Protein AF-A0A1Z1WSA8-F1 (afdb_monomer_lite)

pLDDT: mean 93.54, std 10.05, range [30.47, 98.81]

Structure (mmCIF, N/CA/C/O backbone):
data_AF-A0A1Z1WSA8-F1
#
_entry.id   AF-A0A1Z1WSA8-F1
#
loop_
_atom_site.group_PDB
_atom_site.id
_atom_site.type_symbol
_atom_site.label_atom_id
_atom_site.label_alt_id
_atom_site.label_comp_id
_atom_site.label_asym_id
_atom_site.label_entity_id
_atom_site.label_seq_id
_atom_site.pdbx_PDB_ins_code
_atom_site.Cartn_x
_atom_site.Cartn_y
_atom_site.Cartn_z
_atom_site.occupancy
_atom_site.B_iso_or_equiv
_atom_site.auth_seq_id
_atom_site.auth_comp_id
_atom_site.auth_asym_id
_atom_site.auth_atom_id
_atom_site.pdbx_PDB_model_num
ATOM 1 N N . MET A 1 1 ? 30.815 -13.165 1.900 1.00 65.69 1 MET A N 1
ATOM 2 C CA . MET A 1 1 ? 30.537 -12.968 3.344 1.00 65.69 1 MET A CA 1
ATOM 3 C C . MET A 1 1 ? 31.794 -12.742 4.188 1.00 65.69 1 MET A C 1
ATOM 5 O O . MET A 1 1 ? 31.829 -11.753 4.907 1.00 65.69 1 MET A O 1
ATOM 9 N N . ALA A 1 2 ? 32.840 -13.575 4.089 1.00 93.19 2 ALA A N 1
ATOM 10 C CA . ALA A 1 2 ? 34.047 -13.421 4.919 1.00 93.19 2 ALA A CA 1
ATOM 11 C C . ALA A 1 2 ? 34.746 -12.048 4.784 1.00 93.19 2 ALA A C 1
ATOM 13 O O . ALA A 1 2 ? 35.107 -11.457 5.796 1.00 93.19 2 ALA A O 1
ATOM 14 N N . SER A 1 3 ? 34.865 -11.495 3.569 1.00 97.56 3 SER A N 1
ATOM 15 C CA . SER A 1 3 ? 35.548 -10.209 3.334 1.00 97.56 3 SER A CA 1
ATOM 16 C C . SER A 1 3 ? 34.906 -9.029 4.075 1.00 97.56 3 SER A C 1
ATOM 18 O O . SER A 1 3 ? 35.617 -8.219 4.660 1.00 97.56 3 SER A O 1
ATOM 20 N N . HIS A 1 4 ? 33.570 -8.964 4.111 1.00 96.00 4 HIS A N 1
ATOM 21 C CA . HIS A 1 4 ? 32.841 -7.955 4.890 1.00 96.00 4 HIS A CA 1
ATOM 22 C C . HIS A 1 4 ? 33.048 -8.162 6.400 1.00 96.00 4 HIS A C 1
ATOM 24 O O . HIS A 1 4 ? 33.329 -7.220 7.140 1.00 96.00 4 HIS A O 1
ATOM 30 N N . ALA A 1 5 ? 32.962 -9.417 6.860 1.00 96.94 5 ALA A N 1
ATOM 31 C CA . ALA A 1 5 ? 33.034 -9.760 8.277 1.00 96.94 5 ALA A CA 1
ATOM 32 C C . ALA A 1 5 ? 34.381 -9.410 8.930 1.00 96.94 5 ALA A C 1
ATOM 34 O O . ALA A 1 5 ? 34.397 -9.073 10.110 1.00 96.94 5 ALA A O 1
ATOM 35 N N . VAL A 1 6 ? 35.497 -9.455 8.190 1.00 97.38 6 VAL A N 1
ATOM 36 C CA . VAL A 1 6 ? 36.824 -9.087 8.723 1.00 97.38 6 VAL A CA 1
ATOM 37 C C . VAL A 1 6 ? 36.838 -7.634 9.206 1.00 97.38 6 VAL A C 1
ATOM 39 O O . VAL A 1 6 ? 37.175 -7.375 10.363 1.00 97.38 6 VAL A O 1
ATOM 42 N N . GLY A 1 7 ? 36.429 -6.696 8.347 1.00 96.56 7 GLY A N 1
ATOM 43 C CA . GLY A 1 7 ? 36.385 -5.272 8.688 1.00 96.56 7 GLY A CA 1
ATOM 44 C C . GLY A 1 7 ? 35.353 -4.973 9.773 1.00 96.56 7 GLY A C 1
ATOM 45 O O . GLY A 1 7 ? 35.677 -4.306 10.758 1.00 96.56 7 GLY A O 1
ATOM 46 N N . ALA A 1 8 ? 34.148 -5.534 9.628 1.00 97.00 8 ALA A N 1
ATOM 47 C CA . ALA A 1 8 ? 33.052 -5.367 10.582 1.00 97.00 8 ALA A CA 1
ATOM 48 C C . ALA A 1 8 ? 33.430 -5.852 11.992 1.00 97.00 8 ALA A C 1
ATOM 50 O O . ALA A 1 8 ? 33.240 -5.143 12.979 1.00 97.00 8 ALA A O 1
ATOM 51 N N . ARG A 1 9 ? 34.039 -7.041 12.096 1.00 97.56 9 ARG A N 1
ATOM 52 C CA . ARG A 1 9 ? 34.465 -7.610 13.380 1.00 97.56 9 ARG A CA 1
ATOM 53 C C . ARG A 1 9 ? 35.570 -6.785 14.032 1.00 97.56 9 ARG A C 1
ATOM 55 O O . ARG A 1 9 ? 35.516 -6.581 15.240 1.00 97.56 9 ARG A O 1
ATOM 62 N N . PHE A 1 10 ? 36.562 -6.326 13.265 1.00 98.00 10 PHE A N 1
ATOM 63 C CA . PHE A 1 10 ? 37.621 -5.469 13.802 1.00 98.00 10 PHE A CA 1
ATOM 64 C C . PHE A 1 10 ? 37.046 -4.174 14.389 1.00 98.00 10 PHE A C 1
ATOM 66 O O . PHE A 1 10 ? 37.347 -3.859 15.538 1.00 98.00 10 PHE A O 1
ATOM 73 N N . HIS A 1 11 ? 36.164 -3.487 13.651 1.00 98.12 11 HIS A N 1
ATOM 74 C CA . HIS A 1 11 ? 35.508 -2.261 14.123 1.00 98.12 11 HIS A CA 1
ATOM 75 C C . HIS A 1 11 ? 34.714 -2.507 15.407 1.00 98.12 11 HIS A C 1
ATOM 77 O O . HIS A 1 11 ? 34.900 -1.789 16.389 1.00 98.12 11 HIS A O 1
ATOM 83 N N . ALA A 1 12 ? 33.907 -3.571 15.438 1.00 97.06 12 ALA A N 1
ATOM 84 C CA . ALA A 1 12 ? 33.122 -3.929 16.614 1.00 97.06 12 ALA A CA 1
ATOM 85 C C . ALA A 1 12 ? 33.994 -4.189 17.858 1.00 97.06 12 ALA A C 1
ATOM 87 O O . ALA A 1 12 ? 33.632 -3.774 18.956 1.00 97.06 12 ALA A O 1
ATOM 88 N N . LEU A 1 13 ? 35.158 -4.835 17.703 1.00 98.38 13 LEU A N 1
ATOM 89 C CA . LEU A 1 13 ? 36.063 -5.141 18.820 1.00 98.38 13 LEU A CA 1
ATOM 90 C C . LEU A 1 13 ? 36.733 -3.901 19.421 1.00 98.38 13 LEU A C 1
ATOM 92 O O . LEU A 1 13 ? 37.003 -3.888 20.619 1.00 98.38 13 LEU A O 1
ATOM 96 N N . ILE A 1 14 ? 37.004 -2.876 18.612 1.00 98.31 14 ILE A N 1
ATOM 97 C CA . ILE A 1 14 ? 37.623 -1.626 19.083 1.00 98.31 14 ILE A CA 1
ATOM 98 C C . ILE A 1 14 ? 36.591 -0.551 19.458 1.00 98.31 14 ILE A C 1
ATOM 100 O O . ILE A 1 14 ? 36.974 0.561 19.812 1.00 98.31 14 ILE A O 1
ATOM 104 N N . GLY A 1 15 ? 35.292 -0.862 19.365 1.00 98.00 15 GLY A N 1
ATOM 105 C CA . GLY A 1 15 ? 34.204 0.085 19.623 1.00 98.00 15 GLY A CA 1
ATOM 106 C C . GLY A 1 15 ? 34.026 1.151 18.536 1.00 98.00 15 GLY A C 1
ATOM 107 O O . GLY A 1 15 ? 33.451 2.203 18.805 1.00 98.00 15 GLY A O 1
ATOM 108 N N . ALA A 1 16 ? 34.525 0.909 17.321 1.00 98.19 16 ALA A N 1
ATOM 109 C CA . ALA A 1 16 ? 34.357 1.823 16.196 1.00 98.19 16 ALA A CA 1
ATOM 110 C C . ALA A 1 16 ? 32.969 1.658 15.542 1.00 98.19 16 ALA A C 1
ATOM 112 O O . ALA A 1 16 ? 32.453 0.537 15.469 1.00 98.19 16 ALA A O 1
ATOM 113 N N . PRO A 1 17 ? 32.362 2.748 15.036 1.00 96.94 17 PRO A N 1
ATOM 114 C CA . PRO A 1 17 ? 31.060 2.688 14.379 1.00 96.94 17 PRO A CA 1
ATOM 115 C C . PRO A 1 17 ? 31.130 1.924 13.050 1.00 96.94 17 PRO A C 1
ATOM 117 O O . PRO A 1 17 ? 32.116 2.016 12.317 1.00 96.94 17 PRO A O 1
ATOM 120 N N . MET A 1 18 ? 30.049 1.217 12.715 1.00 96.75 18 MET A N 1
ATOM 121 C CA . MET A 1 18 ? 29.816 0.681 11.373 1.00 96.75 18 MET A CA 1
ATOM 122 C C . MET A 1 18 ? 28.771 1.535 10.662 1.00 96.75 18 MET A C 1
ATOM 124 O O . MET A 1 18 ? 27.744 1.866 11.252 1.00 96.75 18 MET A O 1
ATOM 128 N N . LEU A 1 19 ? 29.030 1.880 9.404 1.00 96.88 19 LEU A N 1
ATOM 129 C CA . LEU A 1 19 ? 28.092 2.635 8.577 1.00 96.88 19 LEU A CA 1
ATOM 130 C C . LEU A 1 19 ? 27.071 1.686 7.940 1.00 96.88 19 LEU A C 1
ATOM 132 O O . LEU A 1 19 ? 27.423 0.573 7.540 1.00 96.88 19 LEU A O 1
ATOM 136 N N . SER A 1 20 ? 25.818 2.128 7.846 1.00 97.31 20 SER A N 1
ATOM 137 C CA . SER A 1 20 ? 24.794 1.452 7.052 1.00 97.31 20 SER A CA 1
ATOM 138 C C . SER A 1 20 ? 25.049 1.657 5.551 1.00 97.31 20 SER A C 1
ATOM 140 O O . SER A 1 20 ? 25.893 2.459 5.146 1.00 97.31 20 SER A O 1
ATOM 142 N N . PHE A 1 21 ? 24.366 0.873 4.718 1.00 97.44 21 PHE A N 1
ATOM 143 C CA . PHE A 1 21 ? 24.530 0.919 3.260 1.00 97.44 21 PHE A CA 1
ATOM 144 C C . PHE A 1 21 ? 23.196 0.869 2.513 1.00 97.44 21 PHE A C 1
ATOM 146 O O . PHE A 1 21 ? 23.045 1.547 1.507 1.00 97.44 21 PHE A O 1
ATOM 153 N N . TYR A 1 22 ? 22.231 0.082 2.994 1.00 98.25 22 TYR A N 1
ATOM 154 C CA . TYR A 1 22 ? 20.993 -0.198 2.262 1.00 98.25 22 TYR A CA 1
ATOM 155 C C . TYR A 1 22 ? 20.062 1.021 2.180 1.00 98.25 22 TYR A C 1
ATOM 157 O O . TYR A 1 22 ? 19.511 1.331 1.128 1.00 98.25 22 TYR A O 1
ATOM 165 N N . ASP A 1 23 ? 19.953 1.754 3.285 1.00 97.56 23 ASP A N 1
ATOM 166 C CA . ASP A 1 23 ? 19.312 3.067 3.367 1.00 97.56 23 ASP A CA 1
ATOM 167 C C . ASP A 1 23 ? 20.076 4.130 2.564 1.00 97.56 23 ASP A C 1
ATOM 169 O O . ASP A 1 23 ? 19.470 4.897 1.822 1.00 97.56 23 ASP A O 1
ATOM 173 N N . TRP A 1 24 ? 21.407 4.151 2.668 1.00 97.94 24 TRP A N 1
ATOM 174 C CA . TRP A 1 24 ? 22.258 5.133 1.994 1.00 97.94 24 TRP A CA 1
ATOM 175 C C . TRP A 1 24 ? 22.225 5.022 0.465 1.00 97.94 24 TRP A C 1
ATOM 177 O O . TRP A 1 24 ? 22.210 6.039 -0.225 1.00 97.94 24 TRP A O 1
ATOM 187 N N . TYR A 1 25 ? 22.195 3.803 -0.075 1.00 98.25 25 TYR A N 1
ATOM 188 C CA . TYR A 1 25 ? 22.096 3.569 -1.519 1.00 98.25 25 TYR A CA 1
ATOM 189 C C . TYR A 1 25 ? 20.685 3.778 -2.073 1.00 98.25 25 TYR A C 1
ATOM 191 O O . TYR A 1 25 ? 20.511 3.730 -3.285 1.00 98.25 25 TYR A O 1
ATOM 199 N N . ALA A 1 26 ? 19.703 4.047 -1.203 1.00 97.88 26 ALA A N 1
ATOM 200 C CA . ALA A 1 26 ? 18.284 4.098 -1.542 1.00 97.88 26 ALA A CA 1
ATOM 201 C C . ALA A 1 26 ? 17.739 2.778 -2.123 1.00 97.88 26 ALA A C 1
ATOM 203 O O . ALA A 1 26 ? 16.702 2.777 -2.784 1.00 97.88 26 ALA A O 1
ATOM 204 N N . ASP A 1 27 ? 18.403 1.656 -1.824 1.00 97.81 27 ASP A N 1
ATOM 205 C CA . ASP A 1 27 ? 17.900 0.319 -2.144 1.00 97.81 27 ASP A CA 1
ATOM 206 C C . ASP A 1 27 ? 16.857 -0.137 -1.116 1.00 97.81 27 ASP A C 1
ATOM 208 O O . ASP A 1 27 ? 15.987 -0.931 -1.456 1.00 97.81 27 ASP A O 1
ATOM 212 N N . LEU A 1 28 ? 16.907 0.378 0.124 1.00 98.06 28 LEU A N 1
ATOM 213 C CA . LEU A 1 28 ? 15.871 0.164 1.136 1.00 98.06 28 LEU A CA 1
ATOM 214 C C . LEU A 1 28 ? 14.543 0.784 0.673 1.00 98.06 28 LEU A C 1
ATOM 216 O O . LEU A 1 28 ? 14.398 2.013 0.711 1.00 98.06 28 LEU A O 1
ATOM 220 N N . PRO A 1 29 ? 13.522 -0.025 0.337 1.00 97.00 29 PRO A N 1
ATOM 221 C CA . PRO A 1 29 ? 12.214 0.509 0.018 1.00 97.00 29 PRO A CA 1
ATOM 222 C C . PRO A 1 29 ? 11.517 0.865 1.331 1.00 97.00 29 PRO A C 1
ATOM 224 O O . PRO A 1 29 ? 10.967 -0.003 2.003 1.00 97.00 29 PRO A O 1
ATOM 227 N N . ILE A 1 30 ? 11.516 2.148 1.706 1.00 97.62 30 ILE A N 1
ATOM 228 C CA . ILE A 1 30 ? 10.953 2.636 2.984 1.00 97.62 30 ILE A CA 1
ATOM 229 C C . ILE A 1 30 ? 9.495 2.183 3.208 1.00 97.62 30 ILE A C 1
ATOM 231 O O . ILE A 1 30 ? 9.072 1.999 4.349 1.00 97.62 30 ILE A O 1
ATOM 235 N N . ALA A 1 31 ? 8.749 1.924 2.130 1.00 97.62 31 ALA A N 1
ATOM 236 C CA . ALA A 1 31 ? 7.404 1.361 2.185 1.00 97.62 31 ALA A CA 1
ATOM 237 C C . ALA A 1 31 ? 7.343 -0.068 2.771 1.00 97.62 31 ALA A C 1
ATOM 239 O O . ALA A 1 31 ? 6.360 -0.398 3.426 1.00 97.62 31 ALA A O 1
ATOM 240 N N . SER A 1 32 ? 8.369 -0.915 2.602 1.00 98.31 32 SER A N 1
ATOM 241 C CA . SER A 1 32 ? 8.364 -2.293 3.131 1.00 98.31 32 SER A CA 1
ATOM 242 C C . SER A 1 32 ? 8.321 -2.319 4.667 1.00 98.31 32 SER A C 1
ATOM 244 O O . SER A 1 32 ? 7.387 -2.911 5.216 1.00 98.31 32 SER A O 1
ATOM 246 N N . PRO A 1 33 ? 9.202 -1.600 5.395 1.00 98.19 33 PRO A N 1
ATOM 247 C CA . PRO A 1 33 ? 9.070 -1.480 6.845 1.00 98.19 33 PRO A CA 1
ATOM 248 C C . PRO A 1 33 ? 7.751 -0.842 7.298 1.00 98.19 33 PRO A C 1
ATOM 250 O O . PRO A 1 33 ? 7.240 -1.204 8.354 1.00 98.19 33 PRO A O 1
ATOM 253 N N . GLN A 1 34 ? 7.191 0.095 6.523 1.00 98.31 34 GLN A N 1
ATOM 254 C CA . GLN A 1 34 ? 5.918 0.750 6.852 1.00 98.31 34 GLN A CA 1
ATOM 255 C C . GLN A 1 34 ? 4.717 -0.197 6.734 1.00 98.31 34 GLN A C 1
ATOM 257 O O . GLN A 1 34 ? 3.828 -0.142 7.578 1.00 98.31 34 GLN A O 1
ATOM 262 N N . VAL A 1 35 ? 4.686 -1.046 5.703 1.00 97.19 35 VAL A N 1
ATOM 263 C CA . VAL A 1 35 ? 3.545 -1.929 5.403 1.00 97.19 35 VAL A CA 1
ATOM 264 C C . VAL A 1 35 ? 3.669 -3.281 6.107 1.00 97.19 35 VAL A C 1
ATOM 266 O O . VAL A 1 35 ? 2.686 -3.786 6.641 1.00 97.19 35 VAL A O 1
ATOM 269 N N . PHE A 1 36 ? 4.867 -3.869 6.129 1.00 97.62 36 PHE A N 1
ATOM 270 C CA . PHE A 1 36 ? 5.084 -5.246 6.589 1.00 97.62 36 PHE A CA 1
ATOM 271 C C . PHE A 1 36 ? 5.916 -5.347 7.871 1.00 97.62 36 PHE A C 1
ATOM 273 O O . PHE A 1 36 ? 5.990 -6.418 8.470 1.00 97.62 36 PHE A O 1
ATOM 280 N N . GLY A 1 37 ? 6.556 -4.257 8.310 1.00 97.56 37 GLY A N 1
ATOM 281 C CA . GLY A 1 37 ? 7.506 -4.309 9.425 1.00 97.56 37 GLY A CA 1
ATOM 282 C C . GLY A 1 37 ? 8.770 -5.120 9.113 1.00 97.56 37 GLY A C 1
ATOM 283 O O . GLY A 1 37 ? 9.465 -5.530 10.043 1.00 97.56 37 GLY A O 1
ATOM 284 N N . ASP A 1 38 ? 9.058 -5.343 7.828 1.00 97.75 38 ASP A N 1
ATOM 285 C CA . ASP A 1 38 ? 10.211 -6.090 7.327 1.00 97.75 38 ASP A CA 1
ATOM 286 C C . ASP A 1 38 ? 11.135 -5.195 6.486 1.00 97.75 38 ASP A C 1
ATOM 288 O O . ASP A 1 38 ? 10.676 -4.264 5.815 1.00 97.75 38 ASP A O 1
ATOM 292 N N . GLN A 1 39 ? 12.446 -5.464 6.527 1.00 97.44 39 GLN A N 1
ATOM 293 C CA . GLN A 1 39 ? 13.432 -4.692 5.771 1.00 97.44 39 GLN A CA 1
ATOM 294 C C . GLN A 1 39 ? 13.182 -4.799 4.264 1.00 97.44 39 GLN A C 1
ATOM 296 O O . GLN A 1 39 ? 13.012 -3.772 3.607 1.00 97.44 39 GLN A O 1
ATOM 301 N N . THR A 1 40 ? 13.211 -6.017 3.725 1.00 98.25 40 THR A N 1
ATOM 302 C CA . THR A 1 40 ? 12.923 -6.386 2.334 1.00 98.25 40 THR A CA 1
ATOM 303 C C . THR A 1 40 ? 12.953 -7.909 2.252 1.00 98.25 40 THR A C 1
ATOM 305 O O . THR A 1 40 ? 14.019 -8.510 2.394 1.00 98.25 40 THR A O 1
ATOM 308 N N . ASP A 1 41 ? 11.818 -8.507 1.922 1.00 97.94 41 ASP A N 1
ATOM 309 C CA . ASP A 1 41 ? 11.720 -9.899 1.503 1.00 97.94 41 ASP A CA 1
ATOM 310 C C . ASP A 1 41 ? 10.916 -9.954 0.200 1.00 97.94 41 ASP A C 1
ATOM 312 O O . ASP A 1 41 ? 9.919 -9.243 0.041 1.00 97.94 41 ASP A O 1
ATOM 316 N N . VAL A 1 42 ? 11.399 -10.724 -0.772 1.00 98.06 42 VAL A N 1
ATOM 317 C CA . VAL A 1 42 ? 10.871 -10.753 -2.143 1.00 98.06 42 VAL A CA 1
ATOM 318 C C . VAL A 1 42 ? 10.905 -12.178 -2.696 1.00 98.06 42 VAL A C 1
ATOM 320 O O . VAL A 1 42 ? 11.796 -12.949 -2.336 1.00 98.06 42 VAL A O 1
ATOM 323 N N . PRO A 1 43 ? 9.975 -12.544 -3.599 1.00 97.31 43 PRO A N 1
ATOM 324 C CA . PRO A 1 43 ? 10.019 -13.845 -4.252 1.00 97.31 43 PRO A CA 1
ATOM 325 C C . PRO A 1 43 ? 11.299 -14.012 -5.081 1.00 97.31 43 PRO A C 1
ATOM 327 O O . PRO A 1 43 ? 11.837 -13.050 -5.641 1.00 97.31 43 PRO A O 1
ATOM 330 N N . GLU A 1 44 ? 11.774 -15.253 -5.185 1.00 97.56 44 GLU A N 1
ATOM 331 C CA . GLU A 1 44 ? 12.889 -15.587 -6.069 1.00 97.56 44 GLU A CA 1
ATOM 332 C C . GLU A 1 44 ? 12.506 -15.435 -7.549 1.00 97.56 44 GLU A C 1
ATOM 334 O O . GLU A 1 44 ? 11.332 -15.450 -7.918 1.00 97.56 44 GLU A O 1
ATOM 339 N N . SER A 1 45 ? 13.504 -15.327 -8.429 1.00 96.94 45 SER A N 1
ATOM 340 C CA . SER A 1 45 ? 13.269 -15.163 -9.868 1.00 96.94 45 SER A CA 1
ATOM 341 C C . SER A 1 45 ? 12.568 -16.359 -10.518 1.00 96.94 45 SER A C 1
ATOM 343 O O . SER A 1 45 ? 11.817 -16.179 -11.475 1.00 96.94 45 SER A O 1
ATOM 345 N N . GLY A 1 46 ? 12.747 -17.562 -9.964 1.00 96.12 46 GLY A N 1
ATOM 346 C CA . GLY A 1 46 ? 12.021 -18.759 -10.392 1.00 96.12 46 GLY A CA 1
ATOM 347 C C . GLY A 1 46 ? 10.502 -18.627 -10.252 1.00 96.12 46 GLY A C 1
ATOM 348 O O . GLY A 1 46 ? 9.773 -19.147 -11.091 1.00 96.12 46 GLY A O 1
ATOM 349 N N . ASP A 1 47 ? 10.015 -17.863 -9.271 1.00 97.25 47 ASP A N 1
ATOM 350 C CA . ASP A 1 47 ? 8.579 -17.651 -9.043 1.00 97.25 47 ASP A CA 1
ATOM 351 C C . ASP A 1 47 ? 7.938 -16.767 -10.133 1.00 97.25 47 ASP A C 1
ATOM 353 O O . ASP A 1 47 ? 6.734 -16.835 -10.388 1.00 97.25 47 ASP A O 1
ATOM 357 N N . TRP A 1 48 ? 8.740 -15.993 -10.882 1.00 96.56 48 TRP A N 1
ATOM 358 C CA . TRP A 1 48 ? 8.242 -15.224 -12.033 1.00 96.56 48 TRP A CA 1
ATOM 359 C C . TRP A 1 48 ? 7.633 -16.132 -13.105 1.00 96.56 48 TRP A C 1
ATOM 361 O O . TRP A 1 48 ? 6.770 -15.691 -13.863 1.00 96.56 48 TRP A O 1
ATOM 371 N N . TRP A 1 49 ? 8.053 -17.398 -13.157 1.00 94.25 49 TRP A N 1
ATOM 372 C CA . TRP A 1 49 ? 7.503 -18.414 -14.049 1.00 94.25 49 TRP A CA 1
ATOM 373 C C . TRP A 1 49 ? 6.027 -18.735 -13.782 1.00 94.25 49 TRP A C 1
ATOM 375 O O . TRP A 1 49 ? 5.284 -19.071 -14.711 1.00 94.25 49 TRP A O 1
ATOM 385 N N . ASP A 1 50 ? 5.591 -18.629 -12.526 1.00 92.75 50 ASP A N 1
ATOM 386 C CA . ASP A 1 50 ? 4.248 -19.026 -12.100 1.00 92.75 50 ASP A CA 1
ATOM 387 C C . ASP A 1 50 ? 3.211 -17.901 -12.261 1.00 92.75 50 ASP A C 1
ATOM 389 O O . ASP A 1 50 ? 1.997 -18.156 -12.312 1.00 92.75 50 ASP A O 1
ATOM 393 N N . ALA A 1 51 ? 3.670 -16.658 -12.435 1.00 93.88 51 ALA A N 1
ATOM 394 C CA . ALA A 1 51 ? 2.811 -15.511 -12.686 1.00 93.88 51 ALA A CA 1
ATOM 395 C C . ALA A 1 51 ? 2.156 -15.578 -14.081 1.00 93.88 51 ALA A C 1
ATOM 397 O O . ALA A 1 51 ? 2.797 -15.836 -15.096 1.00 93.88 51 ALA A O 1
ATOM 398 N N . ALA A 1 52 ? 0.855 -15.286 -14.164 1.00 94.75 52 ALA A N 1
ATOM 399 C CA . ALA A 1 52 ? 0.148 -15.158 -15.448 1.00 94.75 52 ALA A CA 1
ATOM 400 C C . ALA A 1 52 ? 0.224 -13.736 -16.036 1.00 94.75 52 ALA A C 1
ATOM 402 O O . ALA A 1 52 ? -0.021 -13.534 -17.224 1.00 94.75 52 ALA A O 1
ATOM 403 N N . TYR A 1 53 ? 0.549 -12.754 -15.199 1.00 97.19 53 TYR A N 1
ATOM 404 C CA . TYR A 1 53 ? 0.672 -11.351 -15.563 1.00 97.19 53 TYR A CA 1
ATOM 405 C C . TYR A 1 53 ? 1.854 -10.772 -14.788 1.00 97.19 53 TYR A C 1
ATOM 407 O O . TYR A 1 53 ? 1.869 -10.846 -13.560 1.00 97.19 53 TYR A O 1
ATOM 415 N N . LEU A 1 54 ? 2.833 -10.217 -15.494 1.00 97.38 54 LEU A N 1
ATOM 416 C CA . LEU A 1 54 ? 4.042 -9.646 -14.914 1.00 97.38 54 LEU A CA 1
ATOM 417 C C . LEU A 1 54 ? 4.149 -8.176 -15.319 1.00 97.38 54 LEU A C 1
ATOM 419 O O . LEU A 1 54 ? 4.206 -7.851 -16.503 1.00 97.38 54 LEU A O 1
ATOM 423 N N . MET A 1 55 ? 4.172 -7.283 -14.331 1.00 98.19 55 MET A N 1
ATOM 424 C CA . MET A 1 55 ? 4.371 -5.853 -14.549 1.00 98.19 55 MET A CA 1
ATOM 425 C C . MET A 1 55 ? 5.777 -5.461 -14.099 1.00 98.19 55 MET A C 1
ATOM 427 O O . MET A 1 55 ? 6.076 -5.470 -12.908 1.00 98.19 55 MET A O 1
ATOM 431 N N . LEU A 1 56 ? 6.640 -5.115 -15.051 1.00 98.12 56 LEU A N 1
ATOM 432 C CA . LEU A 1 56 ? 7.966 -4.579 -14.776 1.00 98.12 56 LEU A CA 1
ATOM 433 C C . LEU A 1 56 ? 7.876 -3.065 -14.639 1.00 98.12 56 LEU A C 1
ATOM 435 O O . LEU A 1 56 ? 7.827 -2.345 -15.635 1.00 98.12 56 LEU A O 1
ATOM 439 N N . TRP A 1 57 ? 7.849 -2.586 -13.401 1.00 98.56 57 TRP A N 1
ATOM 440 C CA . TRP A 1 57 ? 7.720 -1.165 -13.102 1.00 98.56 57 TRP A CA 1
ATOM 441 C C . TRP A 1 57 ? 9.066 -0.583 -12.680 1.00 98.56 57 TRP A C 1
ATOM 443 O O . TRP A 1 57 ? 9.597 -0.957 -11.638 1.00 98.56 57 TRP A O 1
ATOM 453 N N . GLY A 1 58 ? 9.653 0.287 -13.508 1.00 97.81 58 GLY A N 1
ATOM 454 C CA . GLY A 1 58 ? 10.957 0.899 -13.219 1.00 97.81 58 GLY A CA 1
ATOM 455 C C . GLY A 1 58 ? 12.121 -0.100 -13.130 1.00 97.81 58 GLY A C 1
ATOM 456 O O . GLY A 1 58 ? 13.163 0.221 -12.567 1.00 97.81 58 GLY A O 1
ATOM 457 N N . SER A 1 59 ? 11.959 -1.313 -13.672 1.00 97.81 59 SER A N 1
ATOM 458 C CA . SER A 1 59 ? 12.950 -2.390 -13.591 1.00 97.81 59 SER A CA 1
ATOM 459 C C . SER A 1 59 ? 13.401 -2.833 -14.980 1.00 97.81 59 SER A C 1
ATOM 461 O O . SER A 1 59 ? 12.629 -3.406 -15.751 1.00 97.81 59 SER A O 1
ATOM 463 N N . ASN A 1 60 ? 14.676 -2.593 -15.298 1.00 97.88 60 ASN A N 1
ATOM 464 C CA . ASN A 1 60 ? 15.276 -2.991 -16.570 1.00 97.88 60 ASN A CA 1
ATOM 465 C C . ASN A 1 60 ? 15.923 -4.387 -16.479 1.00 97.88 60 ASN A C 1
ATOM 467 O O . ASN A 1 60 ? 17.144 -4.537 -16.572 1.00 97.88 60 ASN A O 1
ATOM 471 N N . VAL A 1 61 ? 15.082 -5.407 -16.272 1.00 97.88 61 VAL A N 1
ATOM 472 C CA . VAL A 1 61 ? 15.467 -6.801 -15.967 1.00 97.88 61 VAL A CA 1
ATOM 473 C C . VAL A 1 61 ? 16.585 -7.368 -16.860 1.00 97.88 61 VAL A C 1
ATOM 475 O O . VAL A 1 61 ? 17.529 -7.932 -16.305 1.00 97.88 61 VAL A O 1
ATOM 478 N N . PRO A 1 62 ? 16.576 -7.212 -18.200 1.00 97.25 62 PRO A N 1
ATOM 479 C CA . PRO A 1 62 ? 17.636 -7.767 -19.048 1.00 97.25 62 PRO A CA 1
ATOM 480 C C . PRO A 1 62 ? 19.038 -7.218 -18.745 1.00 97.25 62 PRO A C 1
ATOM 482 O O . PRO A 1 62 ? 20.030 -7.918 -18.953 1.00 97.25 62 PRO A O 1
ATOM 485 N N . VAL A 1 63 ? 19.122 -5.986 -18.234 1.00 97.94 63 VAL A N 1
ATOM 486 C CA . VAL A 1 63 ? 20.381 -5.286 -17.943 1.00 97.94 63 VAL A CA 1
ATOM 487 C C . VAL A 1 63 ? 20.780 -5.441 -16.483 1.00 97.94 63 VAL A C 1
ATOM 489 O O . VAL A 1 63 ? 21.928 -5.750 -16.182 1.00 97.94 63 VAL A O 1
ATOM 492 N N . THR A 1 64 ? 19.845 -5.223 -15.558 1.00 97.88 64 THR A N 1
ATOM 493 C CA . THR A 1 64 ? 20.157 -5.170 -14.123 1.00 97.88 64 THR A CA 1
ATOM 494 C C . THR A 1 64 ? 20.025 -6.523 -13.434 1.00 97.88 64 THR A C 1
ATOM 496 O O . THR A 1 64 ? 20.606 -6.714 -12.369 1.00 97.88 64 THR A O 1
ATOM 499 N N . ARG A 1 65 ? 19.313 -7.479 -14.048 1.00 97.75 65 ARG A N 1
ATOM 500 C CA . ARG A 1 65 ? 19.113 -8.864 -13.586 1.00 97.75 65 ARG A CA 1
ATOM 501 C C . ARG A 1 65 ? 19.354 -9.874 -14.710 1.00 97.75 65 ARG A C 1
ATOM 503 O O . ARG A 1 65 ? 18.667 -10.887 -14.804 1.00 97.75 65 ARG A O 1
ATOM 510 N N . THR A 1 66 ? 20.364 -9.630 -15.546 1.00 98.12 66 THR A N 1
ATOM 511 C CA . THR A 1 66 ? 20.743 -10.494 -16.677 1.00 98.12 66 THR A CA 1
ATOM 512 C C . THR A 1 66 ? 20.720 -12.003 -16.385 1.00 98.12 66 THR A C 1
ATOM 514 O O . THR A 1 66 ? 20.145 -12.721 -17.203 1.00 98.12 66 THR A O 1
ATOM 517 N N . PRO A 1 67 ? 21.279 -12.524 -15.267 1.00 98.31 67 PRO A N 1
ATOM 518 C CA . PRO A 1 67 ? 21.253 -13.968 -15.016 1.00 98.31 67 PRO A CA 1
ATOM 519 C C . PRO A 1 67 ? 19.845 -14.534 -14.785 1.00 98.31 67 PRO A C 1
ATOM 521 O O . PRO A 1 67 ? 19.641 -15.715 -15.026 1.00 98.31 67 PRO A O 1
ATOM 524 N N . ASP A 1 68 ? 18.882 -13.711 -14.364 1.00 98.12 68 ASP A N 1
ATOM 525 C CA . ASP A 1 68 ? 17.506 -14.119 -14.060 1.00 98.12 68 ASP A CA 1
ATOM 526 C C . ASP A 1 68 ? 16.521 -13.812 -15.200 1.00 98.12 68 ASP A C 1
ATOM 528 O O . ASP A 1 68 ? 15.394 -14.303 -15.208 1.00 98.12 68 ASP A O 1
ATOM 532 N N . ALA A 1 69 ? 16.920 -12.991 -16.177 1.00 97.31 69 ALA A N 1
ATOM 533 C CA . ALA A 1 69 ? 16.030 -12.470 -17.217 1.00 97.31 69 ALA A CA 1
ATOM 534 C C . ALA A 1 69 ? 15.366 -13.564 -18.074 1.00 97.31 69 ALA A C 1
ATOM 536 O O . ALA A 1 69 ? 14.305 -13.329 -18.661 1.00 97.31 69 ALA A O 1
ATOM 537 N N . HIS A 1 70 ? 15.968 -14.757 -18.138 1.00 97.31 70 HIS A N 1
ATOM 538 C CA . HIS A 1 70 ? 15.394 -15.890 -18.857 1.00 97.31 70 HIS A CA 1
ATOM 539 C C . HIS A 1 70 ? 14.045 -16.325 -18.267 1.00 97.31 70 HIS A C 1
ATOM 541 O O . HIS A 1 70 ? 13.150 -16.637 -19.043 1.00 97.31 70 HIS A O 1
ATOM 547 N N . TRP A 1 71 ? 13.834 -16.235 -16.947 1.00 97.38 71 TRP A N 1
ATOM 548 C CA . TRP A 1 71 ? 12.559 -16.609 -16.322 1.00 97.38 71 TRP A CA 1
ATOM 549 C C . TRP A 1 71 ? 11.386 -15.795 -16.868 1.00 97.38 71 TRP A C 1
ATOM 551 O O . TRP A 1 71 ? 10.373 -16.363 -17.272 1.00 97.38 71 TRP A O 1
ATOM 561 N N . MET A 1 72 ? 11.556 -14.473 -16.971 1.00 95.75 72 MET A N 1
ATOM 562 C CA . MET A 1 72 ? 10.583 -13.592 -17.623 1.00 95.75 72 MET A CA 1
ATOM 563 C C . MET A 1 72 ? 10.405 -13.973 -19.099 1.00 95.75 72 MET A C 1
ATOM 565 O O . MET A 1 72 ? 9.283 -14.111 -19.581 1.00 95.75 72 MET A O 1
ATOM 569 N N . ALA A 1 73 ? 11.506 -14.109 -19.843 1.00 95.44 73 ALA A N 1
ATOM 570 C CA . ALA A 1 73 ? 11.442 -14.342 -21.283 1.00 95.44 73 ALA A CA 1
ATOM 571 C C . ALA A 1 73 ? 10.759 -15.677 -21.632 1.00 95.44 73 ALA A C 1
ATOM 573 O O . ALA A 1 73 ? 9.980 -15.742 -22.581 1.00 95.44 73 ALA A O 1
ATOM 574 N N . GLU A 1 74 ? 11.032 -16.727 -20.863 1.00 97.00 74 GLU A N 1
ATOM 575 C CA . GLU A 1 74 ? 10.517 -18.074 -21.084 1.00 97.00 74 GLU A CA 1
ATOM 576 C C . GLU A 1 74 ? 9.060 -18.207 -20.606 1.00 97.00 74 GLU A C 1
ATOM 578 O O . GLU A 1 74 ? 8.265 -18.876 -21.272 1.00 97.00 74 GLU A O 1
ATOM 583 N N . ALA A 1 75 ? 8.667 -17.541 -19.510 1.00 96.19 75 ALA A N 1
ATOM 584 C CA . ALA A 1 75 ? 7.291 -17.567 -18.997 1.00 96.19 75 ALA A CA 1
ATOM 585 C C . ALA A 1 75 ? 6.271 -17.029 -20.016 1.00 96.19 75 ALA A C 1
ATOM 587 O O . AL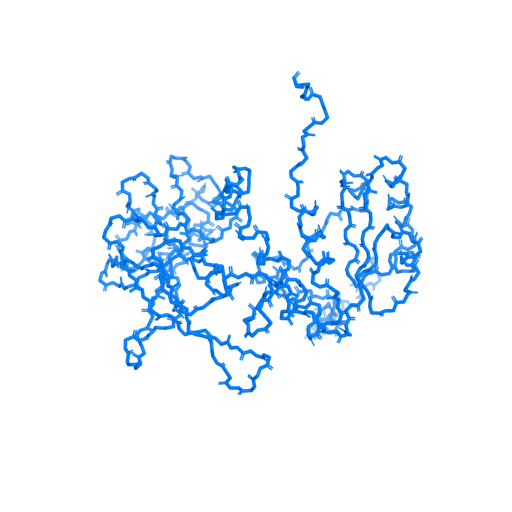A A 1 75 ? 5.139 -17.518 -20.106 1.00 96.19 75 ALA A O 1
ATOM 588 N N . ARG A 1 76 ? 6.688 -16.087 -20.871 1.00 96.25 76 ARG A N 1
ATOM 589 C CA . ARG A 1 76 ? 5.876 -15.581 -21.989 1.00 96.25 76 ARG A CA 1
ATOM 590 C C . ARG A 1 76 ? 5.444 -16.677 -22.960 1.00 96.25 76 ARG A C 1
ATOM 592 O O . ARG A 1 76 ? 4.316 -16.646 -23.447 1.00 96.25 76 ARG A O 1
ATOM 599 N N . TYR A 1 77 ? 6.269 -17.704 -23.191 1.00 95.81 77 TYR A N 1
ATOM 600 C CA . TYR A 1 77 ? 5.895 -18.838 -24.050 1.00 95.81 77 TYR A CA 1
ATOM 601 C C . TYR A 1 77 ? 4.742 -19.678 -23.480 1.00 95.81 77 TYR A C 1
ATOM 603 O O . TYR A 1 77 ? 4.137 -20.468 -24.204 1.00 95.81 77 TYR A O 1
ATOM 611 N N . ARG A 1 78 ? 4.397 -19.491 -22.200 1.00 93.75 78 ARG A N 1
ATOM 612 C CA . ARG A 1 78 ? 3.245 -20.115 -21.528 1.00 93.75 78 ARG A CA 1
ATOM 613 C C . ARG A 1 78 ? 2.032 -19.191 -21.428 1.00 93.75 78 ARG A C 1
ATOM 615 O O . ARG A 1 78 ? 1.061 -19.534 -20.756 1.00 93.75 78 ARG A O 1
ATOM 622 N N . GLY A 1 79 ? 2.073 -18.044 -22.103 1.00 94.25 79 GLY A N 1
ATOM 623 C CA . GLY A 1 79 ? 0.978 -17.080 -22.144 1.00 94.25 79 GLY A CA 1
ATOM 624 C C . GLY A 1 79 ? 0.974 -16.080 -20.989 1.00 94.25 79 GLY A C 1
ATOM 625 O O . GLY A 1 79 ? -0.058 -15.449 -20.768 1.00 94.25 79 GLY A O 1
ATOM 626 N N . GLN A 1 80 ? 2.084 -15.928 -20.254 1.00 96.06 80 GLN A N 1
ATOM 627 C CA . GLN A 1 80 ? 2.242 -14.794 -19.341 1.00 96.06 80 GLN A CA 1
ATOM 628 C C . GLN A 1 80 ? 2.235 -13.488 -20.147 1.00 96.06 80 GLN A C 1
ATOM 630 O O . GLN A 1 80 ? 3.030 -13.351 -21.077 1.00 96.06 80 GLN A O 1
ATOM 635 N N . LYS A 1 81 ? 1.376 -12.532 -19.772 1.00 97.19 81 LYS A N 1
ATOM 636 C CA . LYS A 1 81 ? 1.441 -11.164 -20.309 1.00 97.19 81 LYS A CA 1
ATOM 637 C C . LYS A 1 81 ? 2.499 -10.365 -19.548 1.00 97.19 81 LYS A C 1
ATOM 639 O O . LYS A 1 81 ? 2.485 -10.364 -18.318 1.00 97.19 81 LYS A O 1
ATOM 644 N N . VAL A 1 82 ? 3.374 -9.665 -20.265 1.00 97.94 82 VAL A N 1
ATOM 645 C CA . VAL A 1 82 ? 4.384 -8.760 -19.701 1.00 97.94 82 VAL A CA 1
ATOM 646 C C . VAL A 1 82 ? 4.029 -7.317 -20.037 1.00 97.94 82 VAL A C 1
ATOM 648 O O . VAL A 1 82 ? 3.903 -6.955 -21.205 1.00 97.94 82 VAL A O 1
ATOM 651 N N . VAL A 1 83 ? 3.898 -6.475 -19.016 1.00 98.38 83 VAL A N 1
ATOM 652 C CA . VAL A 1 83 ? 3.715 -5.026 -19.168 1.00 98.38 83 VAL A CA 1
ATOM 653 C C . VAL A 1 83 ? 4.920 -4.312 -18.591 1.00 98.38 83 VAL A C 1
ATOM 655 O O . VAL A 1 83 ? 5.331 -4.607 -17.473 1.00 98.38 83 VAL A O 1
ATOM 658 N N . VAL A 1 84 ? 5.486 -3.371 -19.340 1.00 98.56 84 VAL A N 1
ATOM 659 C CA . VAL A 1 84 ? 6.617 -2.560 -18.877 1.00 98.56 84 VAL A CA 1
ATOM 660 C C . VAL A 1 84 ? 6.140 -1.142 -18.612 1.00 98.56 84 VAL A C 1
ATOM 662 O O . VAL A 1 84 ? 5.526 -0.520 -19.478 1.00 98.56 84 VAL A O 1
ATOM 665 N N . VAL A 1 85 ? 6.437 -0.635 -17.416 1.00 98.62 85 VAL A N 1
ATOM 666 C CA . VAL A 1 85 ? 6.214 0.757 -17.025 1.00 98.62 85 VAL A CA 1
ATOM 667 C C . VAL A 1 85 ? 7.571 1.438 -16.902 1.00 98.62 85 VAL A C 1
ATOM 669 O O . VAL A 1 85 ? 8.349 1.143 -15.992 1.00 98.62 85 VAL A O 1
ATOM 672 N N . SER A 1 86 ? 7.884 2.297 -17.867 1.00 98.06 86 SER A N 1
ATOM 673 C CA . SER A 1 86 ? 9.173 2.986 -17.966 1.00 98.06 86 SER A CA 1
ATOM 674 C C . SER A 1 86 ? 9.028 4.234 -18.843 1.00 98.06 86 SER A C 1
ATOM 676 O O . SER A 1 86 ? 8.363 4.148 -19.876 1.00 98.06 86 SER A O 1
ATOM 678 N N . PRO A 1 87 ? 9.618 5.383 -18.463 1.00 97.81 87 PRO A N 1
ATOM 679 C CA . PRO A 1 87 ? 9.518 6.620 -19.243 1.00 97.81 87 PRO A CA 1
ATOM 680 C C . PRO A 1 87 ? 10.196 6.522 -20.617 1.00 97.81 87 PRO A C 1
ATOM 682 O O . PRO A 1 87 ? 9.771 7.177 -21.568 1.00 97.81 87 PRO A O 1
ATOM 685 N N . ASP A 1 88 ? 11.252 5.720 -20.732 1.00 97.31 88 ASP A N 1
ATOM 686 C CA . ASP A 1 88 ? 12.014 5.491 -21.951 1.00 97.31 88 ASP A CA 1
ATOM 687 C C . ASP A 1 88 ? 11.742 4.100 -22.544 1.00 97.31 88 ASP A C 1
ATOM 689 O O . ASP A 1 88 ? 11.145 3.218 -21.926 1.00 97.31 88 ASP A O 1
ATOM 693 N N . TYR A 1 89 ? 12.178 3.890 -23.787 1.00 97.62 89 TYR A N 1
ATOM 694 C CA . TYR A 1 89 ? 12.126 2.568 -24.409 1.00 97.62 89 TYR A CA 1
ATOM 695 C C . TYR A 1 89 ? 13.304 1.715 -23.911 1.00 97.62 89 TYR A C 1
ATOM 697 O O . TYR A 1 89 ? 14.264 1.472 -24.643 1.00 97.62 89 TYR A O 1
ATOM 705 N N . ALA A 1 90 ? 13.244 1.309 -22.642 1.00 96.38 90 ALA A N 1
ATOM 706 C CA . ALA A 1 90 ? 14.266 0.497 -21.990 1.00 96.38 90 ALA A CA 1
ATOM 707 C C . ALA A 1 90 ? 14.411 -0.899 -22.634 1.00 96.38 90 ALA A C 1
ATOM 709 O O . ALA A 1 90 ? 13.507 -1.397 -23.309 1.00 96.38 90 ALA A O 1
ATOM 710 N N . ASP A 1 91 ? 15.525 -1.591 -22.376 1.00 97.25 91 ASP A N 1
ATOM 711 C CA . ASP A 1 91 ? 15.776 -2.928 -22.942 1.00 97.25 91 ASP A CA 1
ATOM 712 C C . ASP A 1 91 ? 14.700 -3.955 -22.548 1.00 97.25 91 ASP A C 1
ATOM 714 O O . ASP A 1 91 ? 14.329 -4.812 -23.356 1.00 97.25 91 ASP A O 1
ATOM 718 N N . ALA A 1 92 ? 14.141 -3.842 -21.338 1.00 96.69 92 ALA A N 1
ATOM 719 C CA . ALA A 1 92 ? 12.987 -4.627 -20.901 1.00 96.69 92 ALA A CA 1
ATOM 720 C C . ALA A 1 92 ? 11.756 -4.431 -21.806 1.00 96.69 92 ALA A C 1
ATOM 722 O O . ALA A 1 92 ? 11.033 -5.394 -22.067 1.00 96.69 92 ALA A O 1
ATOM 723 N N . THR A 1 93 ? 11.540 -3.226 -22.343 1.00 97.44 93 THR A N 1
ATOM 724 C CA . THR A 1 93 ? 10.379 -2.879 -23.179 1.00 97.44 93 THR A CA 1
ATOM 725 C C . THR A 1 93 ? 10.315 -3.712 -24.458 1.00 97.44 93 THR A C 1
ATOM 727 O O . THR A 1 93 ? 9.228 -4.045 -24.922 1.00 97.44 93 THR A O 1
ATOM 730 N N . LYS A 1 94 ? 11.458 -4.173 -24.983 1.00 95.25 94 LYS A N 1
ATOM 731 C CA . LYS A 1 94 ? 11.510 -5.102 -26.127 1.00 95.25 94 LYS A CA 1
ATOM 732 C C . LYS A 1 94 ? 10.775 -6.428 -25.870 1.00 95.25 94 LYS A C 1
ATOM 734 O O . LYS A 1 94 ? 10.371 -7.097 -26.821 1.00 95.25 94 LYS A O 1
ATOM 739 N N . PHE A 1 95 ? 10.634 -6.827 -24.608 1.00 94.56 95 PHE A N 1
ATOM 740 C CA . PHE A 1 95 ? 9.948 -8.054 -24.203 1.00 94.56 95 PHE A CA 1
ATOM 741 C C . PHE A 1 95 ? 8.485 -7.820 -23.814 1.00 94.56 95 PHE A C 1
ATOM 743 O O . PHE A 1 95 ? 7.786 -8.790 -23.530 1.00 94.56 95 PHE A O 1
ATOM 750 N N . ALA A 1 96 ? 8.024 -6.569 -23.787 1.00 96.56 96 ALA A N 1
ATOM 751 C CA . ALA A 1 96 ? 6.689 -6.219 -23.334 1.00 96.56 96 ALA A CA 1
ATOM 752 C C . ALA A 1 96 ? 5.623 -6.514 -24.396 1.00 96.56 96 ALA A C 1
ATOM 754 O O . ALA A 1 96 ? 5.836 -6.316 -25.592 1.00 96.56 96 ALA A O 1
ATOM 755 N N . ASP A 1 97 ? 4.446 -6.921 -23.935 1.00 97.69 97 ASP A N 1
ATOM 756 C CA . ASP A 1 97 ? 3.226 -6.956 -24.740 1.00 97.69 97 ASP A CA 1
ATOM 757 C C . ASP A 1 97 ? 2.506 -5.592 -24.711 1.00 97.69 97 ASP A C 1
ATOM 759 O O . ASP A 1 97 ? 1.750 -5.266 -25.624 1.00 97.69 97 ASP A O 1
ATOM 763 N N . GLU A 1 98 ? 2.753 -4.777 -23.678 1.00 97.44 98 GLU A N 1
ATOM 764 C CA . GLU A 1 98 ? 2.284 -3.392 -23.565 1.00 97.44 98 GLU A CA 1
ATOM 765 C C . GLU A 1 98 ? 3.325 -2.531 -22.835 1.00 97.44 98 GLU A C 1
ATOM 767 O O . GLU A 1 98 ? 3.915 -2.958 -21.840 1.00 97.44 98 GLU A O 1
ATOM 772 N N . TRP A 1 99 ? 3.543 -1.311 -23.327 1.00 98.12 99 TRP A N 1
ATOM 773 C CA . TRP A 1 99 ? 4.452 -0.330 -22.736 1.00 98.12 99 TRP A CA 1
ATOM 774 C C . TRP A 1 99 ? 3.660 0.884 -22.255 1.00 98.12 99 TRP A C 1
ATOM 776 O O . TRP A 1 99 ? 2.986 1.543 -23.047 1.00 98.12 99 TRP A O 1
ATOM 786 N N . LEU A 1 100 ? 3.743 1.172 -20.957 1.00 98.38 100 LEU A N 1
ATOM 787 C CA . LEU A 1 100 ? 3.206 2.384 -20.345 1.00 98.38 100 LEU A CA 1
ATOM 788 C C . LEU A 1 100 ? 4.374 3.333 -20.059 1.00 98.38 100 LEU A C 1
ATOM 790 O O . LEU A 1 100 ? 5.313 2.956 -19.359 1.00 98.38 100 LEU A O 1
ATOM 794 N N . HIS A 1 101 ? 4.318 4.553 -20.597 1.00 97.81 101 HIS A N 1
ATOM 795 C CA . HIS A 1 101 ? 5.433 5.506 -20.559 1.00 97.81 101 HIS A CA 1
ATOM 796 C C . HIS A 1 101 ? 5.111 6.784 -19.763 1.00 97.81 101 HIS A C 1
ATOM 798 O O . HIS A 1 101 ? 4.981 7.867 -20.338 1.00 97.81 101 HIS A O 1
ATOM 804 N N . PRO A 1 102 ? 4.939 6.693 -18.432 1.00 98.12 102 PRO A N 1
ATOM 805 C CA . PRO A 1 102 ? 4.655 7.874 -17.632 1.00 98.12 102 PRO A CA 1
ATOM 806 C C . PRO A 1 102 ? 5.821 8.870 -17.678 1.00 98.12 102 PRO A C 1
ATOM 808 O O . PRO A 1 102 ? 6.979 8.486 -17.846 1.00 98.12 102 PRO A O 1
ATOM 811 N N . HIS A 1 103 ? 5.537 10.156 -17.472 1.00 98.06 103 HIS A N 1
ATOM 812 C CA . HIS A 1 103 ? 6.583 11.133 -17.181 1.00 98.06 103 HIS A CA 1
ATOM 813 C C . HIS A 1 103 ? 7.401 10.685 -15.950 1.00 98.06 103 HIS A C 1
ATOM 815 O O . HIS A 1 103 ? 6.806 10.215 -14.973 1.00 98.06 103 HIS A O 1
ATOM 821 N N . PRO A 1 104 ? 8.743 10.828 -15.949 1.00 97.94 104 PRO A N 1
ATOM 822 C CA . PRO A 1 104 ? 9.576 10.363 -14.841 1.00 97.94 104 PRO A CA 1
ATOM 823 C C . PRO A 1 104 ? 9.114 10.895 -13.478 1.00 97.94 104 PRO A C 1
ATOM 825 O O . PRO A 1 104 ? 8.925 12.099 -13.313 1.00 97.94 104 PRO A O 1
ATOM 828 N N . GLY A 1 105 ? 8.949 10.000 -12.501 1.00 96.81 105 GLY A N 1
ATOM 829 C CA . GLY A 1 105 ? 8.542 10.355 -11.137 1.00 96.81 105 GLY A CA 1
ATOM 830 C C . GLY A 1 105 ? 7.033 10.541 -10.944 1.00 96.81 105 GLY A C 1
ATOM 831 O O . GLY A 1 105 ? 6.601 10.843 -9.833 1.00 96.81 105 GLY A O 1
ATOM 832 N N . THR A 1 106 ? 6.221 10.338 -11.986 1.00 97.81 106 THR A N 1
ATOM 833 C CA . THR A 1 106 ? 4.750 10.448 -11.911 1.00 97.81 106 THR A CA 1
ATOM 834 C C . THR A 1 106 ? 4.044 9.098 -11.744 1.00 97.81 106 THR A C 1
ATOM 836 O O . THR A 1 106 ? 2.817 9.031 -11.697 1.00 97.81 106 THR A O 1
ATOM 839 N N . ASP A 1 107 ? 4.806 8.017 -11.580 1.00 98.12 107 ASP A N 1
ATOM 840 C CA . ASP A 1 107 ? 4.330 6.639 -11.416 1.00 98.12 107 ASP A CA 1
ATOM 841 C C . ASP A 1 107 ? 3.306 6.472 -10.283 1.00 98.12 107 ASP A C 1
ATOM 843 O O . ASP A 1 107 ? 2.377 5.673 -10.391 1.00 98.12 107 ASP A O 1
ATOM 847 N N . GLY A 1 108 ? 3.419 7.277 -9.221 1.00 97.44 108 GLY A N 1
ATOM 848 C CA . GLY A 1 108 ? 2.435 7.309 -8.139 1.00 97.44 108 GLY A CA 1
ATOM 849 C C . GLY A 1 108 ? 1.027 7.666 -8.628 1.00 97.44 108 GLY A C 1
ATOM 850 O O . GLY A 1 108 ? 0.062 7.031 -8.215 1.00 97.44 108 GLY A O 1
ATOM 851 N N . ALA A 1 109 ? 0.888 8.615 -9.560 1.00 97.81 109 ALA A N 1
ATOM 852 C CA . ALA A 1 109 ? -0.412 8.978 -10.129 1.00 97.81 109 ALA A CA 1
ATOM 853 C C . ALA A 1 109 ? -1.004 7.837 -10.973 1.00 97.81 109 ALA A C 1
ATOM 855 O O . ALA A 1 109 ? -2.197 7.539 -10.861 1.00 97.81 109 ALA A O 1
ATOM 856 N N . LEU A 1 110 ? -0.159 7.151 -11.750 1.00 98.38 110 LEU A N 1
ATOM 857 C CA . LEU A 1 110 ? -0.543 5.963 -12.515 1.00 98.38 110 LEU A CA 1
ATOM 858 C C . LEU A 1 110 ? -1.034 4.840 -11.583 1.00 98.38 110 LEU A C 1
ATOM 860 O O . LEU A 1 110 ? -2.118 4.293 -11.796 1.00 98.38 110 LEU A O 1
ATOM 864 N N . ALA A 1 111 ? -0.287 4.542 -10.514 1.00 98.44 111 ALA A N 1
ATOM 865 C CA . ALA A 1 111 ? -0.653 3.528 -9.525 1.00 98.44 111 ALA A CA 1
ATOM 866 C C . ALA A 1 111 ? -1.964 3.868 -8.799 1.00 98.44 111 ALA A C 1
ATOM 868 O O . ALA A 1 111 ? -2.833 3.004 -8.662 1.00 98.44 111 ALA A O 1
ATOM 869 N N . MET A 1 112 ? -2.152 5.131 -8.396 1.00 98.19 112 MET A N 1
ATOM 870 C CA . MET A 1 112 ? -3.384 5.584 -7.744 1.00 98.19 112 MET A CA 1
ATOM 871 C C . MET A 1 112 ? -4.605 5.422 -8.660 1.00 98.19 112 MET A C 1
ATOM 873 O O . MET A 1 112 ? -5.667 4.992 -8.208 1.00 98.19 112 MET A O 1
ATOM 877 N N . ALA A 1 113 ? -4.463 5.683 -9.961 1.00 98.44 113 ALA A N 1
ATOM 878 C CA . ALA A 1 113 ? -5.549 5.479 -10.915 1.00 98.44 113 ALA A CA 1
ATOM 879 C C . ALA A 1 113 ? -5.851 4.013 -11.217 1.00 98.44 113 ALA A C 1
ATOM 881 O O . ALA A 1 113 ? -7.022 3.638 -11.326 1.00 98.44 113 ALA A O 1
ATOM 882 N N . MET A 1 114 ? -4.825 3.162 -11.290 1.00 98.69 114 MET A N 1
ATOM 883 C CA . MET A 1 114 ? -5.044 1.717 -11.335 1.00 98.69 114 MET A CA 1
ATOM 884 C C . MET A 1 114 ? -5.799 1.248 -10.085 1.00 98.69 114 MET A C 1
ATOM 886 O O . MET A 1 114 ? -6.794 0.531 -10.197 1.00 98.69 114 MET A O 1
ATOM 890 N N . GLY A 1 115 ? -5.382 1.709 -8.902 1.00 98.44 115 GLY A N 1
ATOM 891 C CA . GLY A 1 115 ? -6.047 1.409 -7.637 1.00 98.44 115 GLY A CA 1
ATOM 892 C C . GLY A 1 115 ? -7.501 1.884 -7.602 1.00 98.44 115 GLY A C 1
ATOM 893 O O . GLY A 1 115 ? -8.364 1.120 -7.183 1.00 98.44 115 GLY A O 1
ATOM 894 N N . HIS A 1 116 ? -7.816 3.073 -8.129 1.00 98.31 116 HIS A N 1
ATOM 895 C CA . HIS A 1 116 ? -9.197 3.562 -8.240 1.00 98.31 116 HIS A CA 1
ATOM 896 C C . HIS A 1 116 ? -10.080 2.599 -9.045 1.00 98.31 116 HIS A C 1
ATOM 898 O O . HIS A 1 116 ? -11.175 2.241 -8.604 1.00 98.31 116 HIS A O 1
ATOM 904 N N . VAL A 1 117 ? -9.602 2.144 -10.210 1.00 98.31 117 VAL A N 1
ATOM 905 C CA . VAL A 1 117 ? -10.333 1.190 -11.061 1.00 98.31 117 VAL A CA 1
ATOM 906 C C . VAL A 1 117 ? -10.549 -0.132 -10.325 1.00 98.31 117 VAL A C 1
ATOM 908 O O . VAL A 1 117 ? -11.673 -0.632 -10.283 1.00 98.31 117 VAL A O 1
ATOM 911 N N . ILE A 1 118 ? -9.502 -0.674 -9.694 1.00 98.38 118 ILE A N 1
ATOM 912 C CA . ILE A 1 118 ? -9.564 -1.951 -8.969 1.00 98.38 118 ILE A CA 1
ATOM 913 C C . ILE A 1 118 ? -10.517 -1.859 -7.774 1.00 98.38 118 ILE A C 1
ATOM 915 O O . ILE A 1 118 ? -11.377 -2.724 -7.609 1.00 98.38 118 ILE A O 1
ATOM 919 N N . LEU A 1 119 ? -10.405 -0.809 -6.959 1.00 98.06 119 LEU A N 1
ATOM 920 C CA . LEU A 1 119 ? -11.252 -0.590 -5.789 1.00 98.06 119 LEU A CA 1
ATOM 921 C C . LEU A 1 119 ? -12.721 -0.433 -6.183 1.00 98.06 119 LEU A C 1
ATOM 923 O O . LEU A 1 119 ? -13.583 -1.109 -5.619 1.00 98.06 119 LEU A O 1
ATOM 927 N N . ARG A 1 120 ? -13.010 0.384 -7.198 1.00 96.38 120 ARG A N 1
ATOM 928 C CA . ARG A 1 120 ? -14.372 0.545 -7.712 1.00 96.38 120 ARG A CA 1
ATOM 929 C C . ARG A 1 120 ? -14.933 -0.778 -8.232 1.00 96.38 120 ARG A C 1
ATOM 931 O O . ARG A 1 120 ? -15.927 -1.270 -7.709 1.00 96.38 120 ARG A O 1
ATOM 938 N N . GLU A 1 121 ? -14.279 -1.398 -9.210 1.00 96.88 121 GLU A N 1
ATOM 939 C CA . GLU A 1 121 ? -14.868 -2.544 -9.912 1.00 96.88 121 GLU A CA 1
ATOM 940 C C . GLU A 1 121 ? -14.832 -3.841 -9.101 1.00 96.88 121 GLU A C 1
ATOM 942 O O . GLU A 1 121 ? -15.670 -4.722 -9.309 1.00 96.88 121 GLU A O 1
ATOM 947 N N . CYS A 1 122 ? -13.843 -4.016 -8.221 1.00 97.38 122 CYS A N 1
ATOM 948 C CA . CYS A 1 122 ? -13.628 -5.282 -7.522 1.00 97.38 122 CYS A CA 1
ATOM 949 C C . CYS A 1 122 ? -14.062 -5.256 -6.058 1.00 97.38 122 CYS A C 1
ATOM 951 O O . CYS A 1 122 ? -14.368 -6.323 -5.537 1.00 97.38 122 CYS A O 1
ATOM 953 N N . PHE A 1 123 ? -14.131 -4.092 -5.408 1.00 96.75 123 PHE A N 1
ATOM 954 C CA . PHE A 1 123 ? -14.516 -3.988 -3.995 1.00 96.75 123 PHE A CA 1
ATOM 955 C C . PHE A 1 123 ? -15.838 -3.252 -3.759 1.00 96.75 123 PHE A C 1
ATOM 957 O O . PHE A 1 123 ? -16.425 -3.425 -2.694 1.00 96.75 123 PHE A O 1
ATOM 964 N N . VAL A 1 124 ? -16.330 -2.470 -4.726 1.00 95.12 124 VAL A N 1
ATOM 965 C CA . VAL A 1 124 ? -17.633 -1.794 -4.622 1.00 95.12 124 VAL A CA 1
ATOM 966 C C . VAL A 1 124 ? -18.654 -2.434 -5.554 1.00 95.12 124 VAL A C 1
ATOM 968 O O . VAL A 1 124 ? -19.643 -2.972 -5.066 1.00 95.12 124 VAL A O 1
ATOM 971 N N . ASP A 1 125 ? -18.390 -2.450 -6.861 1.00 94.19 125 ASP A N 1
ATOM 972 C CA . ASP A 1 125 ? -19.378 -2.872 -7.860 1.00 94.19 125 ASP A CA 1
ATOM 973 C C . ASP A 1 125 ? -19.616 -4.392 -7.840 1.00 94.19 125 ASP A C 1
ATOM 975 O O . ASP A 1 125 ? -20.759 -4.844 -7.835 1.00 94.19 125 ASP A O 1
ATOM 979 N N . ARG A 1 126 ? -18.540 -5.199 -7.838 1.00 94.94 126 ARG A N 1
ATOM 980 C CA . ARG A 1 126 ? -18.640 -6.675 -7.898 1.00 94.94 126 ARG A CA 1
ATOM 981 C C . ARG A 1 126 ? -18.376 -7.398 -6.583 1.00 94.94 126 ARG A C 1
ATOM 983 O O . ARG A 1 126 ? -18.884 -8.499 -6.422 1.00 94.94 126 ARG A O 1
ATOM 990 N N . GLN A 1 127 ? -17.555 -6.826 -5.697 1.00 94.56 127 GLN A N 1
ATOM 991 C CA . GLN A 1 127 ? -17.103 -7.465 -4.447 1.00 94.56 127 GLN A CA 1
ATOM 992 C C . GLN A 1 127 ? -16.526 -8.876 -4.672 1.00 94.56 127 GLN A C 1
ATOM 994 O O . GLN A 1 127 ? -17.106 -9.886 -4.281 1.00 94.56 127 GLN A O 1
ATOM 999 N N . VAL A 1 128 ? -15.379 -8.952 -5.353 1.00 96.62 128 VAL A N 1
ATOM 1000 C CA . VAL A 1 128 ? -14.714 -10.215 -5.709 1.00 96.62 128 VAL A CA 1
ATOM 1001 C C . VAL A 1 128 ? -14.351 -10.995 -4.432 1.00 96.62 128 VAL A C 1
ATOM 1003 O O . VAL A 1 128 ? -13.484 -10.529 -3.688 1.00 96.62 128 VAL A O 1
ATOM 1006 N N . PRO A 1 129 ? -14.916 -12.201 -4.195 1.00 95.88 129 PRO A N 1
ATOM 1007 C CA . PRO A 1 129 ? -14.788 -12.895 -2.909 1.00 95.88 129 PRO A CA 1
ATOM 1008 C C . PRO A 1 129 ? -13.346 -13.126 -2.460 1.00 95.88 129 PRO A C 1
ATOM 1010 O O . PRO A 1 129 ? -12.994 -12.801 -1.334 1.00 95.88 129 PRO A O 1
ATOM 1013 N N . TYR A 1 130 ? -12.475 -13.589 -3.366 1.00 96.56 130 TYR A N 1
ATOM 1014 C CA . TYR A 1 130 ? -11.063 -13.811 -3.042 1.00 96.56 130 TYR A CA 1
ATOM 1015 C C . TYR A 1 130 ? -10.371 -12.534 -2.536 1.00 96.56 130 TYR A C 1
ATOM 1017 O O . TYR A 1 130 ? -9.617 -12.591 -1.568 1.00 96.56 130 TYR A O 1
ATOM 1025 N N . PHE A 1 131 ? -10.650 -11.379 -3.147 1.00 97.75 131 PHE A N 1
ATOM 1026 C CA . PHE A 1 131 ? -10.048 -10.109 -2.738 1.00 97.75 131 PHE A CA 1
ATOM 1027 C C . PHE A 1 131 ? -10.610 -9.635 -1.402 1.00 97.75 131 PHE A C 1
ATOM 1029 O O . PHE A 1 131 ? -9.842 -9.274 -0.514 1.00 97.75 131 PHE A O 1
ATOM 1036 N N . THR A 1 132 ? -11.934 -9.678 -1.239 1.00 96.81 132 THR A N 1
ATOM 1037 C CA . THR A 1 132 ? -12.608 -9.310 0.011 1.00 96.81 132 THR A CA 1
ATOM 1038 C C . THR A 1 132 ? -12.124 -10.167 1.183 1.00 96.81 132 THR A C 1
ATOM 1040 O O . THR A 1 132 ? -11.771 -9.625 2.229 1.00 96.81 132 THR A O 1
ATOM 1043 N N . ASP A 1 133 ? -12.032 -11.483 1.002 1.00 97.06 133 ASP A N 1
ATOM 1044 C CA . ASP A 1 133 ? -11.576 -12.409 2.040 1.00 97.06 133 ASP A CA 1
ATOM 1045 C C . ASP A 1 133 ? -10.089 -12.237 2.355 1.00 97.06 133 ASP A C 1
ATOM 1047 O O . ASP A 1 133 ? -9.675 -12.422 3.501 1.00 97.06 133 ASP A O 1
ATOM 1051 N N . TYR A 1 134 ? -9.265 -11.917 1.353 1.00 98.25 134 TYR A N 1
ATOM 1052 C CA . TYR A 1 134 ? -7.845 -11.645 1.560 1.00 98.25 134 TYR A CA 1
ATOM 1053 C C . TYR A 1 134 ? -7.659 -10.407 2.439 1.00 98.25 134 TYR A C 1
ATOM 1055 O O . TYR A 1 134 ? -7.030 -10.486 3.494 1.00 98.25 134 TYR A O 1
ATOM 1063 N N . VAL A 1 135 ? -8.257 -9.274 2.058 1.00 98.44 135 VAL A N 1
ATOM 1064 C CA . VAL A 1 135 ? -8.029 -8.017 2.783 1.00 98.44 135 VAL A CA 1
ATOM 1065 C C . VAL A 1 135 ? -8.620 -8.035 4.191 1.00 98.44 135 VAL A C 1
ATOM 1067 O O . VAL A 1 135 ? -8.060 -7.429 5.097 1.00 98.44 135 VAL A O 1
ATOM 1070 N N . LYS A 1 136 ? -9.695 -8.793 4.429 1.00 97.75 136 LYS A N 1
ATOM 1071 C CA . LYS A 1 136 ? -10.244 -8.969 5.781 1.00 97.75 136 LYS A CA 1
ATOM 1072 C C . LYS A 1 136 ? -9.281 -9.647 6.751 1.00 97.75 136 LYS A C 1
ATOM 1074 O O . LYS A 1 136 ? -9.363 -9.385 7.944 1.00 97.75 136 LYS A O 1
ATOM 1079 N N . ARG A 1 137 ? -8.417 -10.532 6.250 1.00 97.81 137 ARG A N 1
ATOM 1080 C CA . ARG A 1 137 ? -7.535 -11.379 7.067 1.00 97.81 137 ARG A CA 1
ATOM 1081 C C . ARG A 1 137 ? -6.108 -10.861 7.152 1.00 97.81 137 ARG A C 1
ATOM 1083 O O . ARG A 1 137 ? -5.465 -11.023 8.181 1.00 97.81 137 ARG A O 1
ATOM 1090 N N . PHE A 1 138 ? -5.614 -10.273 6.068 1.00 98.31 138 PHE A N 1
ATOM 1091 C CA . PHE A 1 138 ? -4.186 -10.004 5.888 1.00 98.31 138 PHE A CA 1
ATOM 1092 C C . PHE A 1 138 ? -3.848 -8.517 5.788 1.00 98.31 138 PHE A C 1
ATOM 1094 O O . PHE A 1 138 ? -2.727 -8.172 5.431 1.00 98.31 138 PHE A O 1
ATOM 1101 N N . THR A 1 139 ? -4.805 -7.629 6.066 1.00 98.69 139 THR A N 1
ATOM 1102 C CA . THR A 1 139 ? -4.575 -6.180 6.042 1.00 98.69 139 THR A CA 1
ATOM 1103 C C . THR A 1 139 ? -5.228 -5.502 7.235 1.00 98.69 139 THR A C 1
ATOM 1105 O O . THR A 1 139 ? -6.083 -6.075 7.912 1.00 98.69 139 THR A O 1
ATOM 1108 N N . ASP A 1 140 ? -4.856 -4.249 7.459 1.00 98.56 140 ASP A N 1
ATOM 1109 C CA . ASP A 1 140 ? -5.453 -3.383 8.465 1.00 98.56 140 ASP A CA 1
ATOM 1110 C C . ASP A 1 140 ? -6.756 -2.702 7.993 1.00 98.56 140 ASP A C 1
ATOM 1112 O O . ASP A 1 140 ? -7.384 -1.968 8.757 1.00 98.56 140 ASP A O 1
ATOM 1116 N N . LEU A 1 141 ? -7.219 -2.978 6.767 1.00 98.75 141 LEU A N 1
ATOM 1117 C CA . LEU A 1 141 ? -8.425 -2.380 6.186 1.00 98.75 141 LEU A CA 1
ATOM 1118 C C . LEU A 1 141 ? -9.685 -2.451 7.087 1.00 98.75 141 LEU A C 1
ATOM 1120 O O . LEU A 1 141 ? -10.429 -1.467 7.112 1.00 98.75 141 LEU A O 1
ATOM 1124 N N . PRO A 1 142 ? -9.956 -3.533 7.851 1.00 98.50 142 PRO A N 1
ATOM 1125 C CA . PRO A 1 142 ? -11.121 -3.600 8.743 1.00 98.50 142 PRO A CA 1
ATOM 1126 C C . PRO A 1 142 ? -10.992 -2.816 10.059 1.00 98.50 142 PRO A C 1
ATOM 1128 O O . PRO A 1 142 ? -11.972 -2.701 10.800 1.00 98.50 142 PRO A O 1
ATOM 1131 N N . PHE A 1 143 ? -9.797 -2.342 10.415 1.00 98.75 143 PHE A N 1
ATOM 1132 C CA . PHE A 1 143 ? -9.567 -1.731 11.722 1.00 98.75 143 PHE A CA 1
ATOM 1133 C C . PHE A 1 143 ? -10.147 -0.321 11.807 1.00 98.75 143 PHE A C 1
ATOM 1135 O O . PHE A 1 143 ? -10.268 0.403 10.816 1.00 98.75 143 PHE A O 1
ATOM 1142 N N . LEU A 1 144 ? -10.520 0.058 13.028 1.00 98.69 144 LEU A N 1
ATOM 1143 C CA . LEU A 1 144 ? -11.161 1.327 13.329 1.00 98.69 144 LEU A CA 1
ATOM 1144 C C . LEU A 1 144 ? -10.138 2.442 13.534 1.00 98.69 144 LEU A C 1
ATOM 1146 O O . LEU A 1 144 ? -9.212 2.321 14.335 1.00 98.69 144 LEU A O 1
ATOM 1150 N N . VAL A 1 145 ? -10.387 3.570 12.879 1.00 98.69 145 VAL A N 1
ATOM 1151 C CA . VAL A 1 145 ? -9.634 4.820 13.008 1.00 98.69 145 VAL A CA 1
ATOM 1152 C C . VAL A 1 145 ? -10.553 5.886 13.595 1.00 98.69 145 VAL A C 1
ATOM 1154 O O . VAL A 1 145 ? -11.717 6.000 13.192 1.00 98.69 145 VAL A O 1
ATOM 1157 N N . SER A 1 146 ? -10.058 6.662 14.563 1.00 98.31 146 SER A N 1
ATOM 1158 C CA . SER A 1 146 ? -10.807 7.796 15.108 1.00 98.31 146 SER A CA 1
ATOM 1159 C C . SER A 1 146 ? -10.931 8.915 14.079 1.00 98.31 146 SER A C 1
ATOM 1161 O O . SER A 1 146 ? -10.052 9.124 13.248 1.00 98.31 146 SER A O 1
ATOM 1163 N N . LEU A 1 147 ? -12.030 9.657 14.131 1.00 98.19 147 LEU A N 1
ATOM 1164 C CA . LEU A 1 147 ? -12.205 10.883 13.365 1.00 98.19 147 LEU A CA 1
ATOM 1165 C C . LEU A 1 147 ? -12.083 12.070 14.316 1.00 98.19 147 LEU A C 1
ATOM 1167 O O . LEU A 1 147 ? -12.951 12.282 15.164 1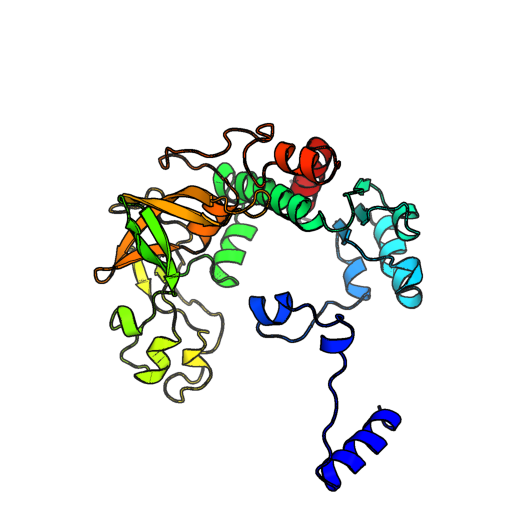.00 98.19 147 LEU A O 1
ATOM 1171 N N . ASP A 1 148 ? -11.000 12.827 14.169 1.00 96.94 148 ASP A N 1
ATOM 1172 C CA . ASP A 1 148 ? -10.706 13.982 15.011 1.00 96.94 148 ASP A CA 1
ATOM 1173 C C . ASP A 1 148 ? -11.436 15.209 14.468 1.00 96.94 148 ASP A C 1
ATOM 1175 O O . ASP A 1 148 ? -11.296 15.558 13.293 1.00 96.94 148 ASP A O 1
ATOM 1179 N N . GLU A 1 149 ? -12.217 15.862 15.324 1.00 94.88 149 GLU A N 1
ATOM 1180 C CA . GLU A 1 149 ? -13.023 17.026 14.962 1.00 94.88 149 GLU A CA 1
ATOM 1181 C C . GLU A 1 149 ? -12.144 18.234 14.599 1.00 94.88 149 GLU A C 1
ATOM 1183 O O . GLU A 1 149 ? -11.151 18.555 15.260 1.00 94.88 149 GLU A O 1
ATOM 1188 N N . ARG A 1 150 ? -12.525 18.916 13.521 1.00 92.19 150 ARG A N 1
ATOM 1189 C CA . ARG A 1 150 ? -11.953 20.172 13.030 1.00 92.19 150 ARG A CA 1
ATOM 1190 C C . ARG A 1 150 ? -13.059 21.223 12.932 1.00 92.19 150 ARG A C 1
ATOM 1192 O O . ARG A 1 150 ? -14.205 20.998 13.304 1.00 92.19 150 ARG A O 1
ATOM 1199 N N . THR A 1 151 ? -12.725 22.411 12.442 1.00 83.25 151 THR A N 1
ATOM 1200 C CA . THR A 1 151 ? -13.696 23.499 12.295 1.00 83.25 151 THR A CA 1
ATOM 1201 C C . THR A 1 151 ? -14.800 23.154 11.281 1.00 83.25 151 THR A C 1
ATOM 1203 O O . THR A 1 151 ? -14.547 22.563 10.230 1.00 83.25 151 THR A O 1
ATOM 1206 N N . GLY A 1 152 ? -16.041 23.551 11.587 1.00 79.44 152 GLY A N 1
ATOM 1207 C CA . GLY A 1 152 ? -17.179 23.471 10.660 1.00 79.44 152 GLY A CA 1
ATOM 1208 C C . GLY A 1 152 ? -17.644 22.051 10.313 1.00 79.44 152 GLY A C 1
ATOM 1209 O O . GLY A 1 152 ? -17.831 21.762 9.131 1.00 79.44 152 GLY A O 1
ATOM 1210 N N . ASP A 1 153 ? -17.804 21.180 11.316 1.00 83.94 153 ASP A N 1
ATOM 1211 C CA . ASP A 1 153 ? -18.275 19.785 11.188 1.00 83.94 153 ASP A CA 1
ATOM 1212 C C . ASP A 1 153 ? -17.432 18.914 10.232 1.00 83.94 153 ASP A C 1
ATOM 1214 O O . ASP A 1 153 ? -17.911 17.951 9.618 1.00 83.94 153 ASP A O 1
ATOM 1218 N N . THR A 1 154 ? -16.150 19.255 10.086 1.00 92.19 154 THR A N 1
ATOM 1219 C CA . THR A 1 154 ? -15.173 18.465 9.327 1.00 92.19 154 THR A CA 1
ATOM 1220 C C . THR A 1 154 ? -14.274 17.672 10.258 1.00 92.19 154 THR A C 1
ATOM 1222 O O . THR A 1 154 ? -14.096 18.030 11.417 1.00 92.19 154 THR A O 1
ATOM 1225 N N . HIS A 1 155 ? -13.709 16.581 9.749 1.00 96.25 155 HIS A N 1
ATOM 1226 C CA . HIS A 1 155 ? -12.846 15.697 10.521 1.00 96.25 155 HIS A CA 1
ATOM 1227 C C . HIS A 1 155 ? -11.542 15.423 9.775 1.00 96.25 155 HIS A C 1
ATOM 1229 O O . HIS A 1 155 ? -11.479 15.531 8.551 1.00 96.25 155 HIS A O 1
ATOM 1235 N N . THR A 1 156 ? -10.511 15.015 10.502 1.00 97.12 156 THR A N 1
ATOM 1236 C CA . THR A 1 156 ? -9.312 14.380 9.933 1.00 97.12 156 THR A CA 1
ATOM 1237 C C . THR A 1 156 ? -9.170 12.968 10.490 1.00 97.12 156 THR A C 1
ATOM 1239 O O . THR A 1 156 ? -9.574 12.753 11.636 1.00 97.12 156 THR A O 1
ATOM 1242 N N . PRO A 1 157 ? -8.588 12.014 9.745 1.00 97.69 157 PRO A N 1
ATOM 1243 C CA . PRO A 1 157 ? -8.243 10.715 10.312 1.00 97.69 157 PRO A CA 1
ATOM 1244 C C . PRO A 1 157 ? -7.278 10.898 11.489 1.00 97.69 157 PRO A C 1
ATOM 1246 O O . PRO A 1 157 ? -6.288 11.621 11.368 1.00 97.69 157 PRO A O 1
ATOM 1249 N N . GLY A 1 158 ? -7.610 10.289 12.622 1.00 97.44 158 GLY A N 1
ATOM 1250 C CA . GLY A 1 158 ? -6.802 10.262 13.835 1.00 97.44 158 GLY A CA 1
ATOM 1251 C C . GLY A 1 158 ? -6.045 8.942 13.980 1.00 97.44 158 GLY A C 1
ATOM 1252 O O . GLY A 1 158 ? -5.660 8.311 12.997 1.00 97.44 158 GLY A O 1
ATOM 1253 N N . ALA A 1 159 ? -5.821 8.517 15.221 1.00 97.50 159 ALA A N 1
ATOM 1254 C CA . ALA A 1 159 ? -5.145 7.256 15.516 1.00 97.50 159 ALA A CA 1
ATOM 1255 C C . ALA A 1 159 ? -6.088 6.046 15.381 1.00 97.50 159 ALA A C 1
ATOM 1257 O O . ALA A 1 159 ? -7.316 6.173 15.403 1.00 97.50 159 ALA A O 1
ATOM 1258 N N . PHE A 1 160 ? -5.507 4.847 15.308 1.00 98.56 160 PHE A N 1
ATOM 1259 C CA . PHE A 1 160 ? -6.263 3.613 15.511 1.00 98.56 160 PHE A CA 1
ATOM 1260 C C . PHE A 1 160 ? -6.955 3.614 16.876 1.00 98.56 160 PHE A C 1
ATOM 1262 O O . PHE A 1 160 ? -6.376 4.023 17.883 1.00 98.56 160 PHE A O 1
ATOM 1269 N N . VAL A 1 161 ? -8.183 3.105 16.911 1.00 98.44 161 VAL A N 1
ATOM 1270 C CA . VAL A 1 161 ? -8.908 2.837 18.156 1.00 98.44 161 VAL A CA 1
ATOM 1271 C C . VAL A 1 161 ? -8.367 1.541 18.740 1.00 98.44 161 VAL A C 1
ATOM 1273 O O . VAL A 1 161 ? -8.323 0.519 18.054 1.00 98.44 161 VAL A O 1
ATOM 1276 N N . THR A 1 162 ? -7.961 1.573 20.005 1.00 98.31 162 THR A N 1
ATOM 1277 C CA . THR A 1 162 ? -7.281 0.445 20.654 1.00 98.31 162 THR A CA 1
ATOM 1278 C C . THR A 1 162 ? -8.137 -0.211 21.731 1.00 98.31 162 THR A C 1
ATOM 1280 O O . THR A 1 162 ? -9.128 0.352 22.202 1.00 98.31 162 THR A O 1
ATOM 1283 N N . ALA A 1 163 ? -7.738 -1.405 22.171 1.00 97.56 163 ALA A N 1
ATOM 1284 C CA . ALA A 1 163 ? -8.383 -2.114 23.272 1.00 97.56 163 ALA A CA 1
ATOM 1285 C C . ALA A 1 163 ? -8.422 -1.266 24.554 1.00 97.56 163 ALA A C 1
ATOM 1287 O O . ALA A 1 163 ? -9.402 -1.307 25.296 1.00 97.56 163 ALA A O 1
ATOM 1288 N N . LYS A 1 164 ? -7.388 -0.445 24.783 1.00 97.00 164 LYS A N 1
ATOM 1289 C CA . LYS A 1 164 ? -7.336 0.511 25.896 1.00 97.00 164 LYS A CA 1
ATOM 1290 C C . LYS A 1 164 ? -8.433 1.577 25.807 1.00 97.00 164 LYS A C 1
ATOM 1292 O O . LYS A 1 164 ? -8.996 1.931 26.837 1.00 97.00 164 LYS A O 1
ATOM 1297 N N . ASP A 1 165 ? -8.748 2.078 24.612 1.00 97.12 165 ASP A N 1
ATOM 1298 C CA . ASP A 1 165 ? -9.758 3.133 24.425 1.00 97.12 165 ASP A CA 1
ATOM 1299 C C . ASP A 1 165 ? -11.182 2.670 24.737 1.00 97.12 165 ASP A C 1
ATOM 1301 O O . ASP A 1 165 ? -12.025 3.486 25.107 1.00 97.12 165 ASP A O 1
ATOM 1305 N N . LEU A 1 166 ? -11.454 1.377 24.556 1.00 96.88 166 LEU A N 1
ATOM 1306 C CA . LEU A 1 166 ? -12.787 0.783 24.691 1.00 96.88 166 LEU A CA 1
ATOM 1307 C C . LEU A 1 166 ? -12.920 -0.147 25.903 1.00 96.88 166 LEU A C 1
ATOM 1309 O O . LEU A 1 166 ? -13.938 -0.818 26.042 1.00 96.88 166 LEU A O 1
ATOM 1313 N N . ASP A 1 167 ? -11.890 -0.204 26.746 1.00 95.75 167 ASP A N 1
ATOM 1314 C CA . ASP A 1 167 ? -11.778 -1.137 27.866 1.00 95.75 167 ASP A CA 1
ATOM 1315 C C . ASP A 1 167 ? -12.048 -2.611 27.468 1.00 95.75 167 ASP A C 1
ATOM 1317 O O . ASP A 1 167 ? -12.719 -3.367 28.165 1.00 95.75 167 ASP A O 1
ATOM 1321 N N . LEU A 1 168 ? -11.451 -3.055 26.353 1.00 95.12 168 LEU A N 1
ATOM 1322 C CA . LEU A 1 168 ? -11.506 -4.438 25.841 1.00 95.12 168 LEU A CA 1
ATOM 1323 C C . LEU A 1 168 ? -10.233 -5.234 26.160 1.00 95.12 168 LEU A C 1
ATOM 1325 O O . LEU A 1 168 ? -9.209 -4.636 26.473 1.00 95.12 168 LEU A O 1
ATOM 1329 N N . ALA A 1 169 ? -10.269 -6.565 26.039 1.00 92.06 169 ALA A N 1
ATOM 1330 C CA . ALA A 1 169 ? -9.135 -7.454 26.345 1.00 92.06 169 ALA A CA 1
ATOM 1331 C C . ALA A 1 169 ? -8.623 -7.289 27.792 1.00 92.06 169 ALA A C 1
ATOM 1333 O O . ALA A 1 169 ? -7.459 -6.974 28.033 1.00 92.06 169 ALA A O 1
ATOM 1334 N N . GLY A 1 170 ? -9.525 -7.435 28.772 1.00 89.88 170 GLY A N 1
ATOM 1335 C CA . GLY A 1 170 ? -9.201 -7.302 30.202 1.00 89.88 170 GLY A CA 1
ATOM 1336 C C . GLY A 1 170 ? -8.286 -8.405 30.752 1.00 89.88 170 GLY A C 1
ATOM 1337 O O . GLY A 1 170 ? -7.760 -8.278 31.852 1.00 89.88 170 GLY A O 1
ATOM 1338 N N . ASP A 1 171 ? -8.093 -9.472 29.987 1.00 88.75 171 ASP A N 1
ATOM 1339 C CA . ASP A 1 171 ? -7.135 -10.549 30.217 1.00 88.75 171 ASP A CA 1
ATOM 1340 C C . ASP A 1 171 ? -5.705 -10.193 29.766 1.00 88.75 171 ASP A C 1
ATOM 1342 O O . ASP A 1 171 ? -4.749 -10.834 30.201 1.00 88.75 171 ASP A O 1
ATOM 1346 N N . ALA A 1 172 ? -5.536 -9.165 28.927 1.00 90.19 172 ALA A N 1
ATOM 1347 C CA . ALA A 1 172 ? -4.230 -8.664 28.514 1.00 90.19 172 ALA A CA 1
ATOM 1348 C C . ALA A 1 172 ? -3.642 -7.666 29.530 1.00 90.19 172 ALA A C 1
ATOM 1350 O O . ALA A 1 172 ? -4.354 -6.945 30.234 1.00 90.19 172 ALA A O 1
ATOM 1351 N N . GLU A 1 173 ? -2.311 -7.566 29.566 1.00 91.19 173 GLU A N 1
ATOM 1352 C CA . GLU A 1 173 ? -1.610 -6.571 30.382 1.00 91.19 173 GLU A CA 1
ATOM 1353 C C . GLU A 1 173 ? -2.005 -5.137 29.989 1.00 91.19 173 GLU A C 1
ATOM 1355 O O . GLU A 1 173 ? -2.104 -4.802 28.807 1.00 91.19 173 GLU A O 1
ATOM 1360 N N . ALA A 1 174 ? -2.165 -4.252 30.978 1.00 90.56 174 ALA A N 1
ATOM 1361 C CA . ALA A 1 174 ? -2.666 -2.892 30.762 1.00 90.56 174 ALA A CA 1
ATOM 1362 C C . ALA A 1 174 ? -1.867 -2.091 29.713 1.00 90.56 174 ALA A C 1
ATOM 1364 O O . ALA A 1 174 ? -2.454 -1.364 28.910 1.00 90.56 174 ALA A O 1
ATOM 1365 N N . GLU A 1 175 ? -0.541 -2.253 29.680 1.00 90.81 175 GLU A N 1
ATOM 1366 C CA . GLU A 1 175 ? 0.323 -1.572 28.708 1.00 90.81 175 GLU A CA 1
ATOM 1367 C C . GLU A 1 175 ? 0.287 -2.202 27.312 1.00 90.81 175 GLU A C 1
ATOM 1369 O O . GLU A 1 175 ? 0.526 -1.502 26.328 1.00 90.81 175 GLU A O 1
ATOM 1374 N N . ALA A 1 176 ? -0.055 -3.488 27.194 1.00 94.25 176 ALA A N 1
ATOM 1375 C CA . ALA A 1 176 ? -0.215 -4.150 25.902 1.00 94.25 176 ALA A CA 1
ATOM 1376 C C . ALA A 1 176 ? -1.466 -3.643 25.173 1.00 94.25 176 ALA A C 1
ATOM 1378 O O . ALA A 1 176 ? -1.413 -3.406 23.970 1.00 94.25 176 ALA A O 1
ATOM 1379 N N . ARG A 1 177 ? -2.553 -3.360 25.908 1.00 95.94 177 ARG A N 1
ATOM 1380 C CA . ARG A 1 177 ? -3.864 -2.936 25.367 1.00 95.94 177 ARG A CA 1
ATOM 1381 C C . ARG A 1 177 ? -3.814 -1.677 24.485 1.00 95.94 177 ARG A C 1
ATOM 1383 O O . ARG A 1 177 ? -4.702 -1.479 23.661 1.00 95.94 177 ARG A O 1
ATOM 1390 N N . ARG A 1 178 ? -2.784 -0.828 24.618 1.00 96.00 178 ARG A N 1
ATOM 1391 C CA . ARG A 1 178 ? -2.565 0.357 23.755 1.00 96.00 178 ARG A CA 1
ATOM 1392 C C . ARG A 1 178 ? -1.994 0.017 22.367 1.00 96.00 178 ARG A C 1
ATOM 1394 O O . ARG A 1 178 ? -1.952 0.879 21.503 1.00 96.00 178 ARG A O 1
ATOM 1401 N N . TRP A 1 179 ? -1.524 -1.214 22.173 1.00 96.69 179 TRP A N 1
ATOM 1402 C CA . TRP A 1 179 ? -0.941 -1.737 20.931 1.00 96.69 179 TRP A CA 1
ATOM 1403 C C . TRP A 1 179 ? -1.844 -2.775 20.251 1.00 96.69 179 TRP A C 1
ATOM 1405 O O . TRP A 1 179 ? -1.396 -3.516 19.377 1.00 96.69 179 TRP A O 1
ATOM 1415 N N . MET A 1 180 ? -3.104 -2.850 20.683 1.00 97.69 180 MET A N 1
ATOM 1416 C CA . MET A 1 180 ? -4.096 -3.805 20.205 1.00 97.69 180 MET A CA 1
ATOM 1417 C C . MET A 1 180 ? -5.220 -3.038 19.497 1.00 97.69 180 MET A C 1
ATOM 1419 O O . MET A 1 180 ? -6.183 -2.641 20.160 1.00 97.69 180 MET A O 1
ATOM 1423 N N . PRO A 1 181 ? -5.082 -2.722 18.196 1.00 98.25 181 PRO A N 1
ATOM 1424 C CA . PRO A 1 181 ? -6.127 -2.029 17.454 1.00 98.25 181 PRO A CA 1
ATOM 1425 C C . PRO A 1 181 ? -7.403 -2.883 17.373 1.00 98.25 181 PRO A C 1
ATOM 1427 O O . PRO A 1 181 ? -7.367 -4.109 17.483 1.00 98.25 181 PRO A O 1
ATOM 1430 N N . VA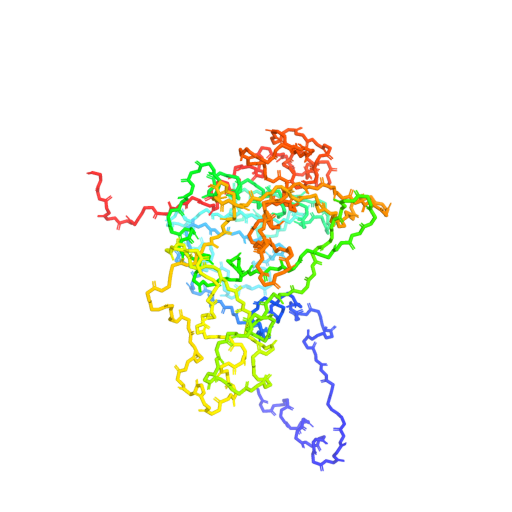L A 1 182 ? -8.546 -2.217 17.221 1.00 98.25 182 VAL A N 1
ATOM 1431 C CA . VAL A 1 182 ? -9.883 -2.825 17.285 1.00 98.25 182 VAL A CA 1
ATOM 1432 C C . VAL A 1 182 ? -10.540 -2.812 15.910 1.00 98.25 182 VAL A C 1
ATOM 1434 O O . VAL A 1 182 ? -10.441 -1.832 15.173 1.00 98.25 182 VAL A O 1
ATOM 1437 N N . LEU A 1 183 ? -11.274 -3.874 15.594 1.00 97.81 183 LEU A N 1
ATOM 1438 C CA . LEU A 1 183 ? -12.169 -3.964 14.440 1.00 97.81 183 LEU A CA 1
ATOM 1439 C C . LEU A 1 183 ? -13.610 -4.227 14.899 1.00 97.81 183 LEU A C 1
ATOM 1441 O O . LEU A 1 183 ? -13.866 -4.444 16.085 1.00 97.81 183 LEU A O 1
ATOM 1445 N N . LEU A 1 184 ? -14.568 -4.204 13.973 1.00 97.56 184 LEU A N 1
ATOM 1446 C CA . LEU A 1 184 ? -15.932 -4.663 14.249 1.00 97.56 184 LEU A CA 1
ATOM 1447 C C . LEU A 1 184 ? -16.139 -6.052 13.661 1.00 97.56 184 LEU A C 1
ATOM 1449 O O . LEU A 1 184 ? -15.870 -6.265 12.480 1.00 97.56 184 LEU A O 1
ATOM 1453 N N . ASP A 1 185 ? -16.695 -6.960 14.452 1.00 95.31 185 ASP A N 1
ATOM 1454 C CA . ASP A 1 185 ? -17.240 -8.203 13.920 1.00 95.31 185 ASP A CA 1
ATOM 1455 C C . ASP A 1 185 ? -18.497 -7.897 13.090 1.00 95.31 185 ASP A C 1
ATOM 1457 O O . ASP A 1 185 ? -19.378 -7.134 13.511 1.00 95.31 185 ASP A O 1
ATOM 1461 N N . LYS A 1 186 ? -18.591 -8.465 11.888 1.00 92.31 186 LYS A N 1
ATOM 1462 C CA . LYS A 1 186 ? -19.760 -8.352 11.013 1.00 92.31 186 LYS A CA 1
ATOM 1463 C C . LYS A 1 186 ? -20.981 -8.964 11.692 1.00 92.31 186 LYS A C 1
ATOM 1465 O O . LYS A 1 186 ? -22.079 -8.413 11.570 1.00 92.31 186 LYS A O 1
ATOM 1470 N N . ALA A 1 187 ? -20.800 -10.054 12.440 1.00 83.94 187 ALA A N 1
ATOM 1471 C CA . ALA A 1 187 ? -21.860 -10.663 13.226 1.00 83.94 187 ALA A CA 1
ATOM 1472 C C . ALA A 1 187 ? -22.152 -9.816 14.479 1.00 83.94 187 ALA A C 1
ATOM 1474 O O . ALA A 1 187 ? -21.366 -9.701 15.413 1.00 83.94 187 ALA A O 1
ATOM 1475 N N . GLY A 1 188 ? -23.310 -9.152 14.502 1.00 74.62 188 GLY A N 1
ATOM 1476 C CA . GLY A 1 188 ? -23.762 -8.380 15.667 1.00 74.62 188 GLY A CA 1
ATOM 1477 C C . GLY A 1 188 ? -23.019 -7.062 15.910 1.00 74.62 188 GLY A C 1
ATOM 1478 O O . GLY A 1 188 ? -23.447 -6.277 16.756 1.00 74.62 188 GLY A O 1
ATOM 1479 N N . GLY A 1 189 ? -21.958 -6.768 15.154 1.00 82.75 189 GLY A N 1
ATOM 1480 C CA . GLY A 1 189 ? -21.377 -5.439 15.113 1.00 82.75 189 GLY A CA 1
ATOM 1481 C C . GLY A 1 189 ? -20.545 -5.055 16.333 1.00 82.75 189 GLY A C 1
ATOM 1482 O O . GLY A 1 189 ? -20.376 -3.860 16.587 1.00 82.75 189 GLY A O 1
ATOM 1483 N N . ARG A 1 190 ? -20.073 -6.030 17.107 1.00 90.19 190 ARG A N 1
ATOM 1484 C CA . ARG A 1 190 ? -19.349 -5.776 18.353 1.00 90.19 190 ARG A CA 1
ATOM 1485 C C . ARG A 1 190 ? -17.901 -5.357 18.069 1.00 90.19 190 ARG A C 1
ATOM 1487 O O . ARG A 1 190 ? -17.277 -5.944 17.187 1.00 90.19 190 ARG A O 1
ATOM 1494 N N . PRO A 1 191 ? -17.365 -4.361 18.796 1.00 96.50 191 PRO A N 1
ATOM 1495 C CA . PRO A 1 191 ? -15.934 -4.090 18.811 1.00 96.50 191 PRO A CA 1
ATOM 1496 C C . PRO A 1 191 ? -15.162 -5.284 19.371 1.00 96.50 191 PRO A C 1
ATOM 1498 O O . PRO A 1 191 ? -15.466 -5.752 20.468 1.00 96.50 191 PRO A O 1
ATOM 1501 N N . THR A 1 192 ? -14.165 -5.746 18.624 1.00 96.25 192 THR A N 1
ATOM 1502 C CA . THR A 1 192 ? -13.374 -6.936 18.944 1.00 96.25 192 THR A CA 1
ATOM 1503 C C . THR A 1 192 ? -11.897 -6.672 18.667 1.00 96.25 192 THR A C 1
ATOM 1505 O O . THR A 1 192 ? -11.534 -5.993 17.705 1.00 96.25 192 THR A O 1
ATOM 1508 N N . VAL A 1 193 ? -11.045 -7.221 19.528 1.00 96.75 193 VAL A N 1
ATOM 1509 C CA . VAL A 1 193 ? -9.590 -7.234 19.366 1.00 96.75 193 VAL A CA 1
ATOM 1510 C C . VAL A 1 193 ? -9.216 -8.576 18.729 1.00 96.75 193 VAL A C 1
ATOM 1512 O O . VAL A 1 193 ? -9.459 -9.603 19.366 1.00 96.75 193 VAL A O 1
ATOM 1515 N N . PRO A 1 194 ? -8.706 -8.609 17.486 1.00 96.12 194 PRO A N 1
ATOM 1516 C CA . PRO A 1 194 ? -8.266 -9.854 16.870 1.00 96.12 194 PRO A CA 1
ATOM 1517 C C . PRO A 1 194 ? -6.926 -10.307 17.463 1.00 96.12 194 PRO A C 1
ATOM 1519 O O . PRO A 1 194 ? -6.218 -9.521 18.094 1.00 96.12 194 PRO A O 1
ATOM 1522 N N . ASN A 1 195 ? -6.558 -11.562 17.212 1.00 95.94 195 ASN A N 1
ATOM 1523 C CA . ASN A 1 195 ? -5.196 -12.043 17.434 1.00 95.94 195 ASN A CA 1
ATOM 1524 C C . ASN A 1 195 ? -4.186 -11.297 16.537 1.00 95.94 195 ASN A C 1
ATOM 1526 O O . ASN A 1 195 ? -4.554 -10.613 15.578 1.00 95.94 195 ASN A O 1
ATOM 1530 N N . GLY A 1 196 ? -2.893 -11.456 16.835 1.00 96.00 196 GLY A N 1
ATOM 1531 C CA . GLY A 1 196 ? -1.807 -11.014 15.952 1.00 96.00 196 GLY A CA 1
ATOM 1532 C C . GLY A 1 196 ? -1.393 -9.555 16.107 1.00 96.00 196 GLY A C 1
ATOM 1533 O O . GLY A 1 196 ? -0.475 -9.103 15.421 1.00 96.00 196 GLY A O 1
ATOM 1534 N N . THR A 1 197 ? -2.012 -8.816 17.027 1.00 96.12 197 THR A N 1
ATOM 1535 C CA . THR A 1 197 ? -1.648 -7.421 17.275 1.00 96.12 197 THR A CA 1
ATOM 1536 C C . THR A 1 197 ? -0.254 -7.306 17.895 1.00 96.12 197 THR A C 1
ATOM 1538 O O . THR A 1 197 ? 0.286 -8.259 18.465 1.00 96.12 197 THR A O 1
ATOM 1541 N N . LEU A 1 198 ? 0.353 -6.116 17.839 1.00 95.56 198 LEU A N 1
ATOM 1542 C CA . LEU A 1 198 ? 1.672 -5.906 18.444 1.00 95.56 198 LEU A CA 1
ATOM 1543 C C . LEU A 1 198 ? 1.648 -6.110 19.972 1.00 95.56 198 LEU A C 1
ATOM 1545 O O . LEU A 1 198 ? 2.663 -6.503 20.548 1.00 95.56 198 LEU A O 1
ATOM 1549 N N . GLY A 1 199 ? 0.494 -5.898 20.617 1.00 95.06 199 GLY A N 1
ATOM 1550 C CA . GLY A 1 199 ? 0.293 -6.211 22.034 1.00 95.06 199 GLY A CA 1
ATOM 1551 C C . GLY A 1 199 ? 0.464 -7.699 22.365 1.00 95.06 199 GLY A C 1
ATOM 1552 O O . GLY A 1 199 ? 1.002 -8.022 23.425 1.00 95.06 199 GLY A O 1
ATOM 1553 N N . ASP A 1 200 ? 0.103 -8.598 21.443 1.00 95.19 200 ASP A N 1
ATOM 1554 C CA . ASP A 1 200 ? 0.230 -10.050 21.628 1.00 95.19 200 ASP A CA 1
ATOM 1555 C C . ASP A 1 200 ? 1.673 -10.552 21.484 1.00 95.19 200 ASP A C 1
ATOM 1557 O O . ASP A 1 200 ? 2.016 -11.614 21.997 1.00 95.19 200 ASP A O 1
ATOM 1561 N N . ARG A 1 201 ? 2.545 -9.794 20.805 1.00 94.94 201 ARG A N 1
ATOM 1562 C CA . ARG A 1 201 ? 3.902 -10.246 20.455 1.00 94.94 201 ARG A CA 1
ATOM 1563 C C . ARG A 1 201 ? 4.822 -10.434 21.662 1.00 94.94 201 ARG A C 1
ATOM 1565 O O . ARG A 1 201 ? 5.686 -11.307 21.642 1.00 94.94 201 ARG A O 1
ATOM 1572 N N . TRP A 1 202 ? 4.688 -9.583 22.678 1.00 89.38 202 TRP A N 1
ATOM 1573 C CA . TRP A 1 202 ? 5.660 -9.489 23.778 1.00 89.38 202 TRP A CA 1
ATOM 1574 C C . TRP A 1 202 ? 5.083 -9.830 25.154 1.00 89.38 202 TRP A C 1
ATOM 1576 O O . TRP A 1 202 ? 5.848 -10.066 26.090 1.00 89.38 202 TRP A O 1
ATOM 1586 N N . SER A 1 203 ? 3.756 -9.840 25.300 1.00 84.88 203 SER A N 1
ATOM 1587 C CA . SER A 1 203 ? 3.112 -10.130 26.581 1.00 84.88 203 SER A CA 1
ATOM 1588 C C . SER A 1 203 ? 3.082 -11.632 26.845 1.00 84.88 203 SER A C 1
ATOM 1590 O O . SER A 1 203 ? 2.552 -12.403 26.047 1.00 84.88 203 SER A O 1
ATOM 1592 N N . LYS A 1 204 ? 3.571 -12.047 28.020 1.00 81.50 204 LYS A N 1
ATOM 1593 C CA . LYS A 1 204 ? 3.482 -13.451 28.459 1.00 81.50 204 LYS A CA 1
ATOM 1594 C C . LYS A 1 204 ? 2.038 -13.904 28.662 1.00 81.50 204 LYS A C 1
ATOM 1596 O O . LYS A 1 204 ? 1.730 -15.065 28.433 1.00 81.50 204 LYS A O 1
ATOM 1601 N N . ALA A 1 205 ? 1.149 -12.992 29.062 1.00 83.56 205 ALA A N 1
ATOM 1602 C CA . ALA A 1 205 ? -0.277 -13.286 29.209 1.00 83.56 205 ALA A CA 1
ATOM 1603 C C . ALA A 1 205 ? -0.968 -13.605 27.867 1.00 83.56 205 ALA A C 1
ATOM 1605 O O . ALA A 1 205 ? -2.062 -14.158 27.863 1.00 83.56 205 ALA A O 1
ATOM 1606 N N . SER A 1 206 ? -0.329 -13.267 26.741 1.00 84.50 206 SER A N 1
ATOM 1607 C CA . SER A 1 206 ? -0.860 -13.433 25.382 1.00 84.50 206 SER A CA 1
ATOM 1608 C C . SER A 1 206 ? -0.091 -14.479 24.566 1.00 84.50 206 SER A C 1
ATOM 1610 O O . SER A 1 206 ? -0.189 -14.507 23.339 1.00 84.50 206 SER A O 1
ATOM 1612 N N . GLU A 1 207 ? 0.699 -15.333 25.227 1.00 89.94 207 GLU A N 1
ATOM 1613 C CA . GLU A 1 207 ? 1.504 -16.355 24.558 1.00 89.94 207 GLU A CA 1
ATOM 1614 C C . GLU A 1 207 ? 0.626 -17.259 23.674 1.00 89.94 207 GLU A C 1
ATOM 1616 O O . GLU A 1 207 ? -0.437 -17.728 24.080 1.00 89.94 207 GLU A O 1
ATOM 1621 N N . GLY A 1 208 ? 1.054 -17.464 22.426 1.00 92.69 208 GLY A N 1
ATOM 1622 C CA . GLY A 1 208 ? 0.299 -18.219 21.422 1.00 92.69 208 GLY A CA 1
ATOM 1623 C C . GLY A 1 208 ? -0.730 -17.408 20.625 1.00 92.69 208 GLY A C 1
ATOM 1624 O O . GLY A 1 208 ? -1.224 -17.926 19.628 1.00 92.69 208 GLY A O 1
ATOM 1625 N N . ARG A 1 209 ? -1.013 -16.143 20.978 1.00 93.88 209 ARG A N 1
ATOM 1626 C CA . ARG A 1 209 ? -1.973 -15.280 20.251 1.00 93.88 209 ARG A CA 1
ATOM 1627 C C . ARG A 1 209 ? -1.363 -14.400 19.165 1.00 93.88 209 ARG A C 1
ATOM 1629 O O . ARG A 1 209 ? -2.097 -13.760 18.418 1.00 93.88 209 ARG A O 1
ATOM 1636 N N . TRP A 1 210 ? -0.038 -14.348 19.040 1.00 96.62 210 TRP A N 1
ATOM 1637 C CA . TRP A 1 210 ? 0.613 -13.587 17.971 1.00 96.62 210 TRP A CA 1
ATOM 1638 C C . TRP A 1 210 ? 0.594 -14.371 16.650 1.00 96.62 210 TRP A C 1
ATOM 1640 O O . TRP A 1 210 ? 1.584 -14.971 16.238 1.00 96.62 210 TRP A O 1
ATOM 1650 N N . ASN A 1 211 ? -0.582 -14.427 16.028 1.00 96.81 211 ASN A N 1
ATOM 1651 C CA . ASN A 1 211 ? -0.851 -15.095 14.758 1.00 96.81 211 ASN A CA 1
ATOM 1652 C C . ASN A 1 211 ? -2.053 -14.424 14.058 1.00 96.81 211 ASN A C 1
ATOM 1654 O O . ASN A 1 211 ? -2.751 -13.618 14.663 1.00 96.81 211 ASN A O 1
ATOM 1658 N N . LEU A 1 212 ? -2.298 -14.757 12.789 1.00 97.56 212 LEU A N 1
ATOM 1659 C CA . LEU A 1 212 ? -3.387 -14.177 11.985 1.00 97.56 212 LEU A CA 1
ATOM 1660 C C . LEU A 1 212 ? -4.677 -15.022 12.001 1.00 97.56 212 LEU A C 1
ATOM 1662 O O . LEU A 1 212 ? -5.511 -14.893 11.106 1.00 97.56 212 LEU A O 1
ATOM 1666 N N . ASP A 1 213 ? -4.837 -15.919 12.978 1.00 96.31 213 ASP A N 1
ATOM 1667 C CA . ASP A 1 213 ? -6.056 -16.711 13.139 1.00 96.31 213 ASP A CA 1
ATOM 1668 C C . ASP A 1 213 ? -7.156 -15.864 13.788 1.00 96.31 213 ASP A C 1
ATOM 1670 O O . ASP A 1 213 ? -7.040 -15.424 14.936 1.00 96.31 213 ASP A O 1
ATOM 1674 N N . LEU A 1 214 ? -8.234 -15.638 13.039 1.00 94.75 214 LEU A N 1
ATOM 1675 C CA . LEU A 1 214 ? -9.392 -14.861 13.476 1.00 94.75 214 LEU A CA 1
ATOM 1676 C C . LEU A 1 214 ? -10.417 -15.698 14.257 1.00 94.75 214 LEU A C 1
ATOM 1678 O O . LEU A 1 214 ? -11.345 -15.128 14.836 1.00 94.75 214 LEU A O 1
ATOM 1682 N N . GLY A 1 215 ? -10.284 -17.028 14.282 1.00 93.25 215 GLY A N 1
ATOM 1683 C CA . GLY A 1 215 ? -11.311 -17.919 14.814 1.00 93.25 215 GLY A CA 1
ATOM 1684 C C . GLY A 1 215 ? -12.671 -17.660 14.156 1.00 93.25 215 GLY A C 1
ATOM 1685 O O . GLY A 1 215 ? -12.796 -17.675 12.935 1.00 93.25 215 GLY A O 1
ATOM 1686 N N . GLU A 1 216 ? -13.686 -17.382 14.975 1.00 92.38 216 GLU A N 1
ATOM 1687 C CA . GLU A 1 216 ? -15.062 -17.115 14.523 1.00 92.38 216 GLU A CA 1
ATOM 1688 C C . GLU A 1 216 ? -15.319 -15.645 14.142 1.00 92.38 216 GLU A C 1
ATOM 1690 O O . GLU A 1 216 ? -16.431 -15.293 13.747 1.00 92.38 216 GLU A O 1
ATOM 1695 N N . VAL A 1 217 ? -14.329 -14.758 14.298 1.00 95.19 217 VAL A N 1
ATOM 1696 C CA . VAL A 1 217 ? -14.492 -13.330 14.001 1.00 95.19 217 VAL A CA 1
ATOM 1697 C C . VAL A 1 217 ? -14.543 -13.127 12.490 1.00 95.19 217 VAL A C 1
ATOM 1699 O O . VAL A 1 217 ? -13.604 -13.494 11.784 1.00 95.19 217 VAL A O 1
ATOM 1702 N N . ASP A 1 218 ? -15.594 -12.463 11.999 1.00 96.12 218 ASP A N 1
ATOM 1703 C CA . ASP A 1 218 ? -15.706 -12.065 10.596 1.00 96.12 218 ASP A CA 1
ATOM 1704 C C . ASP A 1 218 ? -15.560 -10.538 10.455 1.00 96.12 218 ASP A C 1
ATOM 1706 O O . ASP A 1 218 ? -16.542 -9.815 10.627 1.00 96.12 218 ASP A O 1
ATOM 1710 N N . PRO A 1 219 ? -14.374 -9.986 10.131 1.00 97.75 219 PRO A N 1
ATOM 1711 C CA . PRO A 1 219 ? -14.166 -8.541 10.142 1.00 97.75 219 PRO A CA 1
ATOM 1712 C C . PRO A 1 219 ? -15.099 -7.779 9.195 1.00 97.75 219 PRO A C 1
ATOM 1714 O O . PRO A 1 219 ? -15.257 -8.111 8.014 1.00 97.75 219 PRO A O 1
ATOM 1717 N N . LEU A 1 220 ? -15.707 -6.706 9.688 1.00 97.25 220 LEU A N 1
ATOM 1718 C CA . LEU A 1 220 ? -16.484 -5.790 8.867 1.00 97.25 220 LEU A CA 1
ATOM 1719 C C . LEU A 1 220 ? -15.551 -4.788 8.172 1.00 97.25 220 LEU A C 1
ATOM 1721 O O . LEU A 1 220 ? -14.924 -3.973 8.838 1.00 97.25 220 LEU A O 1
ATOM 1725 N N . LEU A 1 221 ? -15.509 -4.808 6.835 1.00 97.38 221 LEU A N 1
ATOM 1726 C CA . LEU A 1 221 ? -14.689 -3.865 6.062 1.00 97.38 221 LEU A CA 1
ATOM 1727 C C . L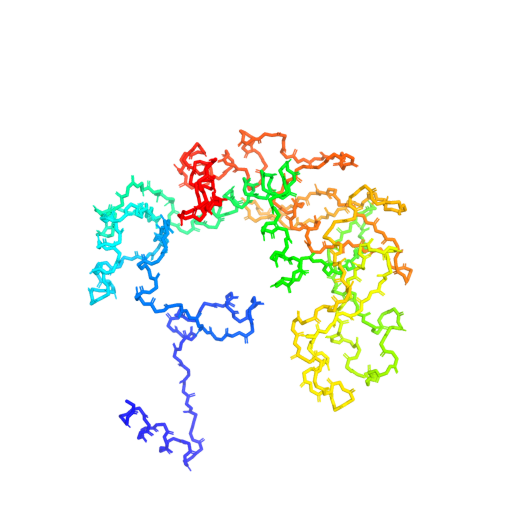EU A 1 221 ? -15.256 -2.452 6.022 1.00 97.38 221 LEU A C 1
ATOM 1729 O O . LEU A 1 221 ? -14.491 -1.511 6.062 1.00 97.38 221 LEU A O 1
ATOM 1733 N N . SER A 1 222 ? -16.570 -2.286 5.881 1.00 96.75 222 SER A N 1
ATOM 1734 C CA . SER A 1 222 ? -17.172 -0.968 5.662 1.00 96.75 222 SER A CA 1
ATOM 1735 C C . SER A 1 222 ? -18.331 -0.727 6.610 1.00 96.75 222 SER A C 1
ATOM 1737 O O . SER A 1 222 ? -19.147 -1.619 6.852 1.00 96.75 222 SER A O 1
ATOM 1739 N N . LEU A 1 223 ? -18.441 0.505 7.107 1.00 96.25 223 LEU A N 1
ATOM 1740 C CA . LEU A 1 223 ? -19.608 0.962 7.864 1.00 96.25 223 LEU A CA 1
ATOM 1741 C C . LEU A 1 223 ? -20.770 1.400 6.956 1.00 96.25 223 LEU A C 1
ATOM 1743 O O . LEU A 1 223 ? -21.838 1.758 7.455 1.00 96.25 223 LEU A O 1
ATOM 1747 N N . CYS A 1 224 ? -20.587 1.401 5.633 1.00 93.69 224 CYS A N 1
ATOM 1748 C CA . CYS A 1 224 ? -21.614 1.822 4.685 1.00 93.69 224 CYS A CA 1
ATOM 1749 C C . CYS A 1 224 ? -22.855 0.915 4.775 1.00 93.69 224 CYS A C 1
ATOM 1751 O O . CYS A 1 224 ? -22.738 -0.308 4.793 1.00 93.69 224 CYS A O 1
ATOM 1753 N N . GLY A 1 225 ? -24.049 1.511 4.857 1.00 88.88 225 GLY A N 1
ATOM 1754 C CA . GLY A 1 225 ? -25.319 0.778 4.983 1.00 88.88 225 GLY A CA 1
ATOM 1755 C C . GLY A 1 225 ? -25.569 0.129 6.352 1.00 88.88 225 GLY A C 1
ATOM 1756 O O . GLY A 1 225 ? -26.613 -0.488 6.561 1.00 88.88 225 GLY A O 1
ATOM 1757 N N . ARG A 1 226 ? -24.647 0.270 7.311 1.00 90.62 226 ARG A N 1
ATOM 1758 C CA . ARG A 1 226 ? -24.807 -0.294 8.651 1.00 90.62 226 ARG A CA 1
ATOM 1759 C C . ARG A 1 226 ? -25.824 0.511 9.480 1.00 90.62 226 ARG A C 1
ATOM 1761 O O . ARG A 1 226 ? -25.713 1.736 9.545 1.00 90.62 226 ARG A O 1
ATOM 1768 N N . PRO A 1 227 ? -26.750 -0.141 10.210 1.00 90.12 227 PRO A N 1
ATOM 1769 C CA . PRO A 1 227 ? -27.635 0.551 11.144 1.00 90.12 227 PRO A CA 1
ATOM 1770 C C . PRO A 1 227 ? -26.861 1.373 12.184 1.00 90.12 227 PRO A C 1
ATOM 1772 O O . PRO A 1 227 ? -25.929 0.877 12.819 1.00 90.12 227 PRO A O 1
ATOM 1775 N N . GLY A 1 228 ? -27.257 2.635 12.358 1.00 90.56 228 GLY A N 1
ATOM 1776 C CA . GLY A 1 228 ? -26.616 3.576 13.282 1.00 90.56 228 GLY A CA 1
ATOM 1777 C C . GLY A 1 228 ? -25.341 4.239 12.752 1.00 90.56 228 GLY A C 1
ATOM 1778 O O . GLY A 1 228 ? -24.840 5.153 13.405 1.00 90.56 228 GLY A O 1
ATOM 1779 N N . ALA A 1 229 ? -24.829 3.833 11.584 1.00 94.12 229 ALA A N 1
ATOM 1780 C CA . ALA A 1 229 ? -23.776 4.582 10.913 1.00 94.12 229 ALA A CA 1
ATOM 1781 C C . ALA A 1 229 ? -24.353 5.865 10.295 1.00 94.12 229 ALA A C 1
ATOM 1783 O O . ALA A 1 229 ? -25.423 5.866 9.686 1.00 94.12 229 ALA A O 1
ATOM 1784 N N . THR A 1 230 ? -23.630 6.965 10.457 1.00 93.69 230 THR A N 1
ATOM 1785 C CA . THR A 1 230 ? -23.943 8.284 9.909 1.00 93.69 230 THR A CA 1
ATOM 1786 C C . THR A 1 230 ? -22.857 8.716 8.935 1.00 93.69 230 THR A C 1
ATOM 1788 O O . THR A 1 230 ? -21.75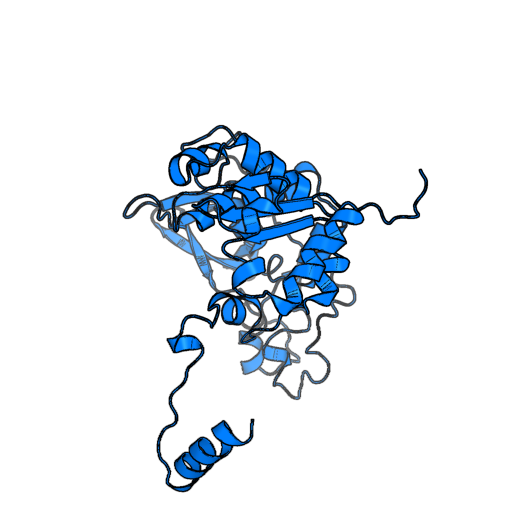5 8.177 8.933 1.00 93.69 230 THR A O 1
ATOM 1791 N N . ARG A 1 231 ? -23.126 9.731 8.119 1.00 93.56 231 ARG A N 1
ATOM 1792 C CA . ARG A 1 231 ? -22.107 10.322 7.246 1.00 93.56 231 ARG A CA 1
ATOM 1793 C C . ARG A 1 231 ? -21.229 11.301 8.027 1.00 93.56 231 ARG A C 1
ATOM 1795 O O . ARG A 1 231 ? -21.759 12.178 8.704 1.00 93.56 231 ARG A O 1
ATOM 1802 N N . ALA A 1 232 ? -19.913 11.204 7.863 1.00 94.12 232 ALA A N 1
ATOM 1803 C CA . ALA A 1 232 ? -18.952 12.208 8.312 1.00 94.12 232 ALA A CA 1
ATOM 1804 C C . ALA A 1 232 ? -18.199 12.799 7.113 1.00 94.12 232 ALA A C 1
ATOM 1806 O O . ALA A 1 232 ? -17.881 12.087 6.160 1.00 94.12 232 ALA A O 1
ATOM 1807 N N . THR A 1 233 ? -17.915 14.102 7.160 1.00 94.44 233 THR A N 1
ATOM 1808 C CA . THR A 1 233 ? -17.040 14.751 6.173 1.00 94.44 233 THR A CA 1
ATOM 1809 C C . THR A 1 233 ? -15.611 14.723 6.690 1.00 94.44 233 THR A C 1
ATOM 1811 O O . THR A 1 233 ? -15.347 15.250 7.772 1.00 94.44 233 THR A O 1
ATOM 1814 N N . VAL A 1 234 ? -14.704 14.143 5.910 1.00 94.81 234 VAL A N 1
ATOM 1815 C CA . VAL A 1 234 ? -13.271 14.073 6.202 1.00 94.81 234 VAL A CA 1
ATOM 1816 C C . VAL A 1 234 ? -12.508 14.947 5.216 1.00 94.81 234 VAL A C 1
ATOM 1818 O O . VAL A 1 234 ? -12.828 14.979 4.029 1.00 94.81 234 VAL A O 1
ATOM 1821 N N . THR A 1 235 ? -11.509 15.660 5.722 1.00 94.56 235 THR A N 1
ATOM 1822 C CA . THR A 1 235 ? -10.562 16.443 4.932 1.00 94.56 235 THR A CA 1
ATOM 1823 C C . THR A 1 235 ? -9.248 15.674 4.848 1.00 94.56 235 THR A C 1
ATOM 1825 O O . THR A 1 235 ? -8.661 15.339 5.878 1.00 94.56 235 THR A O 1
ATOM 1828 N N . LEU A 1 236 ? -8.788 15.398 3.629 1.00 93.19 236 LEU A N 1
ATOM 1829 C CA . LEU A 1 236 ? -7.535 14.701 3.346 1.00 93.19 236 LEU A CA 1
ATOM 1830 C C . LEU A 1 236 ? -6.583 15.626 2.574 1.00 93.19 236 LEU A C 1
ATOM 1832 O O . LEU A 1 236 ? -7.048 16.494 1.826 1.00 93.19 236 LEU A O 1
ATOM 1836 N N . PRO A 1 237 ? -5.261 15.474 2.747 1.00 92.38 237 PRO A N 1
ATOM 1837 C CA . PRO A 1 237 ? -4.295 16.274 2.007 1.00 92.38 237 PRO A CA 1
ATOM 1838 C C . PRO A 1 237 ? -4.312 15.931 0.511 1.00 92.38 237 PRO A C 1
ATOM 1840 O O . PRO A 1 237 ? -4.530 14.781 0.127 1.00 92.38 237 PRO A O 1
ATOM 1843 N N . ARG A 1 238 ? -4.058 16.942 -0.323 1.00 90.88 238 ARG A N 1
ATOM 1844 C CA . ARG A 1 238 ? -3.897 16.839 -1.777 1.00 90.88 238 ARG A CA 1
ATOM 1845 C C . ARG A 1 238 ? -2.570 17.501 -2.155 1.00 90.88 238 ARG A C 1
ATOM 1847 O O . ARG A 1 238 ? -2.277 18.578 -1.650 1.00 90.88 238 ARG A O 1
ATOM 1854 N N . PHE A 1 239 ? -1.764 16.846 -2.990 1.00 89.31 239 PHE A N 1
ATOM 1855 C CA . PHE A 1 239 ? -0.367 17.246 -3.234 1.00 89.31 239 PHE A CA 1
ATOM 1856 C C . PHE A 1 239 ? -0.039 17.556 -4.699 1.00 89.31 239 PHE A C 1
ATOM 1858 O O . PHE A 1 239 ? 1.072 17.978 -4.991 1.00 89.31 239 PHE A O 1
ATOM 1865 N N . ASP A 1 240 ? -0.980 17.360 -5.621 1.00 83.31 240 ASP A N 1
ATOM 1866 C CA . ASP A 1 240 ? -0.863 17.817 -7.011 1.00 83.31 240 ASP A CA 1
ATOM 1867 C C . ASP A 1 240 ? -1.126 19.329 -7.157 1.00 83.31 240 ASP A C 1
ATOM 1869 O O . ASP A 1 240 ? -0.888 19.897 -8.218 1.00 83.31 240 ASP A O 1
ATOM 1873 N N . GLU A 1 241 ? -1.565 19.991 -6.081 1.00 85.88 241 GLU A N 1
ATOM 1874 C CA . GLU A 1 241 ? -1.731 21.441 -5.966 1.00 85.88 241 GLU A CA 1
ATOM 1875 C C . GLU A 1 241 ? -1.259 21.911 -4.575 1.00 85.88 241 GLU A C 1
ATOM 1877 O O . GLU A 1 241 ? -1.600 21.304 -3.555 1.00 85.88 241 GLU A O 1
ATOM 1882 N N . ASP A 1 242 ? -0.492 23.004 -4.514 1.00 86.19 242 ASP A N 1
ATOM 1883 C CA . ASP A 1 242 ? 0.085 23.514 -3.263 1.00 86.19 242 ASP A CA 1
ATOM 1884 C C . ASP A 1 242 ? -0.989 23.903 -2.235 1.00 86.19 242 ASP A C 1
ATOM 1886 O O . ASP A 1 242 ? -1.852 24.748 -2.480 1.00 86.19 242 ASP A O 1
ATOM 1890 N N . GLY A 1 243 ? -0.911 23.307 -1.040 1.00 85.38 243 GLY A N 1
ATOM 1891 C CA . GLY A 1 243 ? -1.830 23.586 0.069 1.00 85.38 243 GLY A CA 1
ATOM 1892 C C . GLY A 1 243 ? -3.263 23.089 -0.152 1.00 85.38 243 GLY A C 1
ATOM 1893 O O . GLY A 1 243 ? -4.157 23.444 0.622 1.00 85.38 243 GLY A O 1
ATOM 1894 N N . ALA A 1 244 ? -3.500 22.280 -1.186 1.00 90.56 244 ALA A N 1
ATOM 1895 C CA . ALA A 1 244 ? -4.822 21.771 -1.493 1.00 90.56 244 ALA A CA 1
ATOM 1896 C C . ALA A 1 244 ? -5.267 20.673 -0.514 1.00 90.56 244 ALA A C 1
ATOM 1898 O O . ALA A 1 244 ? -4.482 19.949 0.103 1.00 90.56 244 ALA A O 1
ATOM 1899 N N . THR A 1 245 ? -6.583 20.526 -0.390 1.00 91.75 245 THR A N 1
ATOM 1900 C CA . THR A 1 245 ? -7.213 19.430 0.352 1.00 91.75 245 THR A CA 1
ATOM 1901 C C . THR A 1 245 ? -8.378 18.877 -0.450 1.00 91.75 245 THR A C 1
ATOM 1903 O O . THR A 1 245 ? -9.001 19.600 -1.230 1.00 91.75 245 THR A O 1
ATOM 1906 N N . ILE A 1 246 ? -8.696 17.602 -0.241 1.00 90.25 246 ILE A N 1
ATOM 1907 C CA . ILE A 1 246 ? -9.955 17.017 -0.701 1.00 90.25 246 ILE A CA 1
ATOM 1908 C C . ILE A 1 246 ? -10.892 16.840 0.486 1.00 90.25 246 ILE A C 1
ATOM 1910 O O . ILE A 1 246 ? -10.481 16.433 1.572 1.00 90.25 246 ILE A O 1
ATOM 1914 N N . ARG A 1 247 ? -12.173 17.141 0.274 1.00 90.94 247 ARG A N 1
ATOM 1915 C CA . ARG A 1 247 ? -13.240 16.825 1.226 1.00 90.94 247 ARG A CA 1
ATOM 1916 C C . ARG A 1 247 ? -14.018 15.645 0.682 1.00 90.94 247 ARG A C 1
ATOM 1918 O O . ARG A 1 247 ? -14.539 15.721 -0.425 1.00 90.94 247 ARG A O 1
ATOM 1925 N N . CYS A 1 248 ? -14.120 14.585 1.464 1.00 91.19 248 CYS A N 1
ATOM 1926 C CA . CYS A 1 248 ? -14.794 13.356 1.076 1.00 91.19 248 CYS A CA 1
ATOM 1927 C C . CYS A 1 248 ? -15.732 12.880 2.187 1.00 91.19 248 CYS A C 1
ATOM 1929 O O . CYS A 1 248 ? -15.510 13.134 3.373 1.00 91.19 248 CYS A O 1
ATOM 1931 N N . ALA A 1 249 ? -16.801 12.191 1.799 1.00 93.12 249 ALA A N 1
ATOM 1932 C CA . ALA A 1 249 ? -17.731 11.582 2.738 1.00 93.12 249 ALA A CA 1
ATOM 1933 C C . ALA A 1 249 ? -17.282 10.159 3.096 1.00 93.12 249 ALA A C 1
ATOM 1935 O O . ALA A 1 249 ? -16.979 9.357 2.211 1.00 93.12 249 ALA A O 1
ATOM 1936 N N . VAL A 1 250 ? -17.306 9.829 4.387 1.00 95.62 250 VAL A N 1
ATOM 1937 C CA . VAL A 1 250 ? -17.108 8.462 4.892 1.00 95.62 250 VAL A CA 1
ATOM 1938 C C . VAL A 1 250 ? -18.288 8.048 5.774 1.00 95.62 250 VAL A C 1
ATOM 1940 O O . VAL A 1 250 ? -18.894 8.905 6.429 1.00 95.62 250 VAL A O 1
ATOM 1943 N N . PRO A 1 251 ? -18.640 6.752 5.819 1.00 96.56 251 PRO A N 1
ATOM 1944 C CA . PRO A 1 251 ? -19.555 6.246 6.823 1.00 96.56 251 PRO A CA 1
ATOM 1945 C C . PRO A 1 251 ? -18.818 6.189 8.166 1.00 96.56 251 PRO A C 1
ATOM 1947 O O . PRO A 1 251 ? -17.666 5.760 8.251 1.00 96.56 251 PRO A O 1
ATOM 1950 N N . ALA A 1 252 ? -19.478 6.645 9.219 1.00 96.62 252 ALA A N 1
ATOM 1951 C CA . ALA A 1 252 ? -18.909 6.770 10.547 1.00 96.62 252 ALA A CA 1
ATOM 1952 C C . ALA A 1 252 ? -19.894 6.280 11.607 1.00 96.62 252 ALA A C 1
ATOM 1954 O O . ALA A 1 252 ? -21.106 6.388 11.448 1.00 96.62 252 ALA A O 1
ATOM 1955 N N . LEU A 1 253 ? -19.378 5.749 12.707 1.00 96.44 253 LEU A N 1
ATOM 1956 C CA . LEU A 1 253 ? -20.169 5.225 13.817 1.00 96.44 253 LEU A CA 1
ATOM 1957 C C . LEU A 1 253 ? -19.626 5.784 15.129 1.00 96.44 253 LEU A C 1
ATOM 1959 O O . LEU A 1 253 ? -18.426 6.026 15.248 1.00 96.44 253 LEU A O 1
ATOM 1963 N N . ARG A 1 254 ? -20.488 5.977 16.134 1.00 96.31 254 ARG A N 1
ATOM 1964 C CA . ARG A 1 254 ? -20.015 6.254 17.495 1.00 96.31 254 ARG A CA 1
ATOM 1965 C C . ARG A 1 254 ? -19.745 4.954 18.249 1.00 96.31 254 ARG A C 1
ATOM 1967 O O . ARG A 1 254 ? -20.663 4.169 18.464 1.00 96.31 254 ARG A O 1
ATOM 1974 N N . VAL A 1 255 ? -18.502 4.755 18.682 1.00 95.31 255 VAL A N 1
ATOM 1975 C CA . VAL A 1 255 ? -18.052 3.596 19.470 1.00 95.31 255 VAL A CA 1
ATOM 1976 C C . VAL A 1 255 ? -17.259 4.111 20.670 1.00 95.31 255 VAL A C 1
ATOM 1978 O O . VAL A 1 255 ? -16.327 4.893 20.502 1.00 95.31 255 VAL A O 1
ATOM 1981 N N . GLY A 1 256 ? -17.663 3.745 21.892 1.00 92.12 256 GLY A N 1
ATOM 1982 C CA . GLY A 1 256 ? -17.007 4.231 23.120 1.00 92.12 256 GLY A CA 1
ATOM 1983 C C . GLY A 1 256 ? -16.965 5.762 23.239 1.00 92.12 256 GLY A C 1
ATOM 1984 O O . GLY A 1 256 ? -15.973 6.323 23.686 1.00 92.12 256 GLY A O 1
ATOM 1985 N N . GLY A 1 257 ? -18.002 6.458 22.755 1.00 92.81 257 GLY A N 1
ATOM 1986 C CA . GLY A 1 257 ? -18.071 7.927 22.736 1.00 92.81 257 GLY A CA 1
ATOM 1987 C C . GLY A 1 257 ? -17.293 8.609 21.600 1.00 92.81 257 GLY A C 1
ATOM 1988 O O . GLY A 1 257 ? -17.515 9.793 21.344 1.00 92.81 257 GLY A O 1
ATOM 1989 N N . ARG A 1 258 ? -16.452 7.878 20.861 1.00 95.12 258 ARG A N 1
ATOM 1990 C CA . ARG A 1 258 ? -15.634 8.395 19.753 1.00 95.12 258 ARG A CA 1
ATOM 1991 C C . ARG A 1 258 ? -16.348 8.228 18.420 1.00 95.12 258 ARG A C 1
ATOM 1993 O O . ARG A 1 258 ? -17.033 7.228 18.225 1.00 95.12 258 ARG A O 1
ATOM 2000 N N . LEU A 1 259 ? -16.173 9.175 17.502 1.00 97.56 259 LEU A N 1
ATOM 2001 C CA . LEU A 1 259 ? -16.565 8.983 16.108 1.00 97.56 259 LEU A CA 1
ATOM 2002 C C . LEU A 1 259 ? -15.454 8.205 15.396 1.00 97.56 259 LEU A C 1
ATOM 2004 O O . LEU A 1 259 ? -14.289 8.587 15.489 1.00 97.56 259 LEU A O 1
ATOM 2008 N N . VAL A 1 260 ? -15.804 7.108 14.729 1.00 98.31 260 VAL A N 1
ATOM 2009 C CA . VAL A 1 260 ? -14.840 6.209 14.083 1.00 98.31 260 VAL A CA 1
ATOM 2010 C C . VAL A 1 260 ? -15.284 5.848 12.672 1.00 98.31 260 VAL A C 1
ATOM 2012 O O . VAL A 1 260 ? -16.478 5.856 12.369 1.00 98.31 260 VAL A O 1
ATOM 2015 N N . THR A 1 261 ? -14.325 5.484 11.832 1.00 98.44 261 THR A N 1
ATOM 2016 C CA . THR A 1 261 ? -14.536 4.842 10.527 1.00 98.44 261 THR A CA 1
ATOM 2017 C C . THR A 1 261 ? -13.534 3.695 10.356 1.00 98.44 261 THR A C 1
ATOM 2019 O O . THR A 1 261 ? -12.722 3.470 11.253 1.00 98.44 261 THR A O 1
ATOM 2022 N N . THR A 1 262 ? -13.589 2.944 9.259 1.00 98.69 262 THR A N 1
ATOM 2023 C CA . THR A 1 262 ? -12.582 1.907 8.964 1.00 98.69 262 THR A CA 1
ATOM 2024 C C . THR A 1 262 ? -11.460 2.457 8.082 1.00 98.69 262 THR A C 1
ATOM 2026 O O . THR A 1 262 ? -11.660 3.421 7.336 1.00 98.69 262 THR A O 1
ATOM 2029 N N . VAL A 1 263 ? -10.286 1.822 8.112 1.00 98.81 263 VAL A N 1
ATOM 2030 C CA . VAL A 1 263 ? -9.200 2.121 7.158 1.00 98.81 263 VAL A CA 1
ATOM 2031 C C . VAL A 1 263 ? -9.675 1.919 5.715 1.00 98.81 263 VAL A C 1
ATOM 2033 O O . VAL A 1 263 ? -9.393 2.747 4.852 1.00 98.81 263 VAL A O 1
ATOM 2036 N N . PHE A 1 264 ? -10.464 0.877 5.447 1.00 98.69 264 PHE A N 1
ATOM 2037 C CA . PHE A 1 264 ? -11.062 0.628 4.134 1.00 98.69 264 PHE A CA 1
ATOM 2038 C C . PHE A 1 264 ? -11.937 1.791 3.655 1.00 98.69 264 PHE A C 1
ATOM 2040 O O . PHE A 1 264 ? -11.821 2.236 2.512 1.00 98.69 264 PHE A O 1
ATOM 2047 N N . ASP A 1 265 ? -12.803 2.307 4.529 1.00 98.12 265 ASP A N 1
ATOM 2048 C CA . ASP A 1 265 ? -13.688 3.426 4.218 1.00 98.12 265 ASP A CA 1
ATOM 2049 C C . ASP A 1 265 ? -12.907 4.709 3.900 1.00 98.12 265 ASP A C 1
ATOM 2051 O O . ASP A 1 265 ? -13.301 5.442 2.987 1.00 98.12 265 ASP A O 1
ATOM 2055 N N . LEU A 1 266 ? -11.805 4.955 4.620 1.00 97.62 266 LEU A N 1
ATOM 2056 C CA . LEU A 1 266 ? -10.873 6.055 4.357 1.00 97.62 266 LEU A CA 1
ATOM 2057 C C . LEU A 1 266 ? -10.124 5.864 3.041 1.00 97.62 266 LEU A C 1
ATOM 2059 O O . LEU A 1 266 ? -10.028 6.807 2.260 1.00 97.62 266 LEU A O 1
ATOM 2063 N N . MET A 1 267 ? -9.646 4.650 2.765 1.00 97.50 267 MET A N 1
ATOM 2064 C CA . MET A 1 267 ? -8.938 4.333 1.528 1.00 97.50 267 MET A CA 1
ATOM 2065 C C . MET A 1 267 ? -9.843 4.552 0.313 1.00 97.50 267 MET A C 1
ATOM 2067 O O . MET A 1 267 ? -9.459 5.254 -0.618 1.00 97.50 267 MET A O 1
ATOM 2071 N N . LEU A 1 268 ? -11.081 4.044 0.328 1.00 96.56 268 LEU A N 1
ATOM 2072 C CA . LEU A 1 268 ? -12.032 4.296 -0.760 1.00 96.56 268 LEU A CA 1
ATOM 2073 C C . LEU A 1 268 ? -12.292 5.793 -0.963 1.00 96.56 268 LEU A C 1
ATOM 2075 O O . LEU A 1 268 ? -12.388 6.249 -2.101 1.00 96.56 268 LEU A O 1
ATOM 2079 N N . ALA A 1 269 ? -12.378 6.561 0.124 1.00 94.81 269 ALA A N 1
ATOM 2080 C CA . ALA A 1 269 ? -12.579 8.001 0.053 1.00 94.81 269 ALA A CA 1
ATOM 2081 C C . ALA A 1 269 ? -11.357 8.742 -0.523 1.00 94.81 269 ALA A C 1
ATOM 2083 O O . ALA A 1 269 ? -11.530 9.607 -1.380 1.00 94.81 269 ALA A O 1
ATOM 2084 N N . GLN A 1 270 ? -10.137 8.361 -0.127 1.00 94.50 270 GLN A N 1
ATOM 2085 C CA . GLN A 1 270 ? -8.886 8.906 -0.665 1.00 94.50 270 GLN A CA 1
ATOM 2086 C C . GLN A 1 270 ? -8.739 8.634 -2.166 1.00 94.50 270 GLN A C 1
ATOM 2088 O O . GLN A 1 270 ? -8.328 9.515 -2.915 1.00 94.50 270 GLN A O 1
ATOM 2093 N N . TYR A 1 271 ? -9.117 7.435 -2.611 1.00 95.81 271 TYR A N 1
ATOM 2094 C CA . TYR A 1 271 ? -9.105 7.059 -4.024 1.00 95.81 271 TYR A CA 1
ATOM 2095 C C . TYR A 1 271 ? -10.288 7.637 -4.814 1.00 95.81 271 TYR A C 1
ATOM 2097 O O . TYR A 1 271 ? -10.412 7.355 -6.001 1.00 95.81 271 TYR A O 1
ATOM 2105 N N . GLY A 1 272 ? -11.188 8.410 -4.197 1.00 93.81 272 GLY A N 1
ATOM 2106 C CA . GLY A 1 272 ? -12.345 8.989 -4.883 1.00 93.81 272 GLY A CA 1
ATOM 2107 C C . GLY A 1 272 ? -13.387 7.957 -5.333 1.00 93.81 272 GLY A C 1
ATOM 2108 O O . GLY A 1 272 ? -14.140 8.204 -6.271 1.00 93.81 272 GLY A O 1
ATOM 2109 N N . VAL A 1 273 ? -13.454 6.783 -4.701 1.00 94.25 273 VAL A N 1
ATOM 2110 C CA . VAL A 1 273 ? -14.424 5.741 -5.062 1.00 94.25 273 VAL A CA 1
ATOM 2111 C C . VAL A 1 273 ? -15.784 6.058 -4.441 1.00 94.25 273 VAL A C 1
ATOM 2113 O O . VAL A 1 273 ? -15.982 5.969 -3.225 1.00 94.25 273 VAL A O 1
ATOM 2116 N N . ARG A 1 274 ? -16.749 6.419 -5.294 1.00 88.25 274 ARG A N 1
ATOM 2117 C CA . ARG A 1 274 ? -18.128 6.697 -4.874 1.00 88.25 274 ARG A CA 1
ATOM 2118 C C . ARG A 1 274 ? -18.849 5.428 -4.438 1.00 88.25 274 ARG A C 1
ATOM 2120 O O . ARG A 1 274 ? -18.645 4.351 -4.989 1.00 88.25 274 ARG A O 1
ATOM 2127 N N . ARG A 1 275 ? -19.739 5.593 -3.462 1.00 90.00 275 ARG A N 1
ATOM 2128 C CA . ARG A 1 275 ? -20.599 4.539 -2.923 1.00 90.00 275 ARG A CA 1
ATOM 2129 C C . ARG A 1 275 ? -22.002 5.082 -2.710 1.00 90.00 275 ARG A C 1
ATOM 2131 O O . ARG A 1 275 ? -22.175 6.259 -2.392 1.00 90.00 275 ARG A O 1
ATOM 2138 N N . GLU A 1 276 ? -22.991 4.219 -2.885 1.00 83.69 276 GLU A N 1
ATOM 2139 C CA . GLU A 1 276 ? -24.394 4.558 -2.661 1.00 83.69 276 GLU A CA 1
ATOM 2140 C C . GLU A 1 276 ? -24.637 4.969 -1.197 1.00 83.69 276 GLU A C 1
ATOM 2142 O O . GLU A 1 276 ? -24.056 4.399 -0.273 1.00 83.69 276 GLU A O 1
ATOM 2147 N N . GLY A 1 277 ? -25.464 5.995 -0.975 1.00 79.75 277 GLY A N 1
ATOM 2148 C CA . GLY A 1 277 ? -25.768 6.517 0.365 1.00 79.75 277 GLY A CA 1
ATOM 2149 C C . GLY A 1 277 ? -24.691 7.427 0.974 1.00 79.75 277 GLY A C 1
ATOM 2150 O O . GLY A 1 277 ? -24.893 7.968 2.062 1.00 79.75 277 GLY A O 1
ATOM 2151 N N . LEU A 1 278 ? -23.570 7.648 0.279 1.00 83.94 278 LEU A N 1
ATOM 2152 C CA . LEU A 1 278 ? -22.519 8.598 0.657 1.00 83.94 278 LEU A CA 1
ATOM 2153 C C . LEU A 1 278 ? -22.451 9.751 -0.350 1.00 83.94 278 LEU A C 1
ATOM 2155 O O . LEU A 1 278 ? -21.446 9.954 -1.030 1.00 83.94 278 LEU A O 1
ATOM 2159 N N . ASP A 1 279 ? -23.543 10.512 -0.447 1.00 70.31 279 ASP A N 1
ATOM 2160 C CA . ASP A 1 279 ? -23.614 11.675 -1.333 1.00 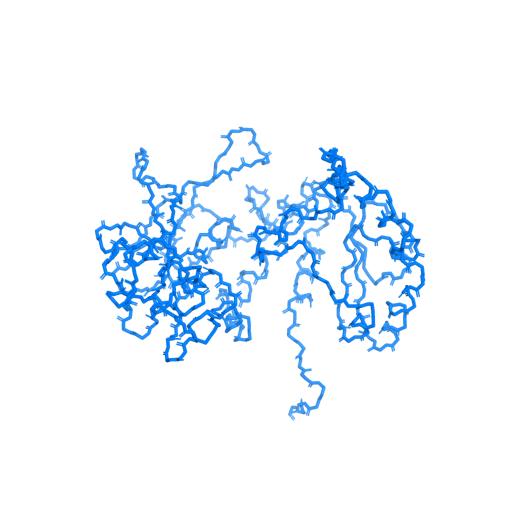70.31 279 ASP A CA 1
ATOM 2161 C C . ASP A 1 279 ? -22.584 12.740 -0.939 1.00 70.31 279 ASP A C 1
ATOM 2163 O O . ASP A 1 279 ? -22.414 13.054 0.246 1.00 70.31 279 ASP A O 1
ATOM 2167 N N . GLY A 1 280 ? -21.926 13.320 -1.942 1.00 68.50 280 GLY A N 1
ATOM 2168 C CA . GLY A 1 280 ? -20.903 14.341 -1.759 1.00 68.50 280 GLY A CA 1
ATOM 2169 C C . GLY A 1 280 ? -20.040 14.575 -3.007 1.00 68.50 280 GLY A C 1
ATOM 2170 O O . GLY A 1 280 ? -20.277 13.958 -4.055 1.00 68.50 280 GLY A O 1
ATOM 2171 N N . PRO A 1 281 ? -19.057 15.488 -2.903 1.00 64.94 281 PRO A N 1
ATOM 2172 C CA . PRO A 1 281 ? -18.044 15.703 -3.933 1.00 64.94 281 PRO A CA 1
ATOM 2173 C C . PRO A 1 281 ? -17.185 14.443 -4.130 1.00 64.94 281 PRO A C 1
ATOM 2175 O O . PRO A 1 281 ? -16.823 13.770 -3.167 1.00 64.94 281 PRO A O 1
ATOM 2178 N N . GLY A 1 282 ? -16.900 14.110 -5.389 1.00 71.50 282 GLY A N 1
ATOM 2179 C CA . GLY A 1 282 ? -16.128 12.933 -5.796 1.00 71.50 282 GLY A CA 1
ATOM 2180 C C . GLY A 1 282 ? -16.456 12.517 -7.236 1.00 71.50 282 GLY A C 1
ATOM 2181 O O . GLY A 1 282 ? -17.571 12.797 -7.700 1.00 71.50 282 GLY A O 1
ATOM 2182 N N . PRO A 1 283 ? -15.535 11.843 -7.943 1.00 81.38 283 PRO A N 1
ATOM 2183 C CA . PRO A 1 283 ? -15.683 11.569 -9.367 1.00 81.38 283 PRO A CA 1
ATOM 2184 C C . PRO A 1 283 ? -16.827 10.605 -9.644 1.00 81.38 283 PRO A C 1
ATOM 2186 O O . PRO A 1 283 ? -16.954 9.557 -9.013 1.00 81.38 283 PRO A O 1
ATOM 2189 N N . THR A 1 284 ? -17.675 10.949 -10.609 1.00 78.69 284 THR A N 1
ATOM 2190 C CA . THR A 1 284 ? -18.798 10.089 -11.024 1.00 78.69 284 THR A CA 1
ATOM 2191 C C . THR A 1 284 ? -18.401 9.088 -12.109 1.00 78.69 284 THR A C 1
ATOM 2193 O O . THR A 1 284 ? -19.031 8.037 -12.255 1.00 78.69 284 THR A O 1
ATOM 2196 N N . ALA A 1 285 ? -17.312 9.362 -12.822 1.00 87.69 285 ALA A N 1
ATOM 2197 C CA . ALA A 1 285 ? -16.824 8.559 -13.927 1.00 87.69 285 ALA A CA 1
ATOM 2198 C C . ALA A 1 285 ? -15.296 8.661 -14.054 1.00 87.69 285 ALA A C 1
ATOM 2200 O O . ALA A 1 285 ? -14.650 9.492 -13.419 1.00 87.69 285 ALA A O 1
ATOM 2201 N N . TYR A 1 286 ? -14.715 7.751 -14.837 1.00 95.69 286 TYR A N 1
ATOM 2202 C CA . TYR A 1 286 ? -13.266 7.688 -15.047 1.00 95.69 286 TYR A CA 1
ATOM 2203 C C . TYR A 1 286 ? -12.713 8.846 -15.883 1.00 95.69 286 TYR A C 1
ATOM 2205 O O . TYR A 1 286 ? -11.504 9.061 -15.873 1.00 95.69 286 TYR A O 1
ATOM 2213 N N . ASP A 1 287 ? -13.580 9.561 -16.599 1.00 94.56 287 ASP A N 1
ATOM 2214 C CA . ASP A 1 287 ? -13.266 10.704 -17.459 1.00 94.56 287 ASP A CA 1
ATOM 2215 C C . ASP A 1 287 ? -13.194 12.047 -16.702 1.00 94.56 287 ASP A C 1
ATOM 2217 O O . ASP A 1 287 ? -12.858 13.072 -17.295 1.00 94.56 287 ASP A O 1
ATOM 2221 N N . ASP A 1 288 ? -13.449 12.057 -15.390 1.00 93.50 288 ASP A N 1
ATOM 2222 C CA . ASP A 1 288 ? -13.345 13.256 -14.557 1.00 93.50 288 ASP A CA 1
ATOM 2223 C C . ASP A 1 288 ? -11.881 13.595 -14.235 1.00 93.50 288 ASP A C 1
ATOM 2225 O O . ASP A 1 288 ? -11.324 13.137 -13.237 1.00 93.50 288 ASP A O 1
ATOM 2229 N N . ALA A 1 289 ? -11.260 14.426 -15.072 1.00 92.75 289 ALA A N 1
ATOM 2230 C CA . ALA A 1 289 ? -9.877 14.872 -14.897 1.00 92.75 289 ALA A CA 1
ATOM 2231 C C . ALA A 1 289 ? -9.652 15.806 -13.692 1.00 92.75 289 ALA A C 1
ATOM 2233 O O . ALA A 1 289 ? -8.507 16.041 -13.313 1.00 92.75 289 ALA A O 1
ATOM 2234 N N . SER A 1 290 ? -10.716 16.352 -13.091 1.00 89.31 290 SER A N 1
ATOM 2235 C CA . SER A 1 290 ? -10.602 17.269 -11.947 1.00 89.31 290 SER A CA 1
ATOM 2236 C C . SER A 1 290 ? -10.443 16.547 -10.610 1.00 89.31 290 SER A C 1
ATOM 2238 O O . SER A 1 290 ? -10.042 17.148 -9.612 1.00 89.31 290 SER A O 1
ATOM 2240 N N . ALA A 1 291 ? -10.762 15.255 -10.583 1.00 91.19 291 ALA A N 1
ATOM 2241 C CA . ALA A 1 291 ? -10.742 14.445 -9.384 1.00 91.19 291 ALA A CA 1
ATOM 2242 C C . ALA A 1 291 ? -9.457 13.606 -9.303 1.00 91.19 291 ALA A C 1
ATOM 2244 O O . ALA A 1 291 ? -9.211 12.789 -10.194 1.00 91.19 291 ALA A O 1
ATOM 2245 N N . PRO A 1 292 ? -8.668 13.726 -8.220 1.00 92.69 292 PRO A N 1
ATOM 2246 C CA . PRO A 1 292 ? -7.488 12.898 -8.021 1.00 92.69 292 PRO A CA 1
ATOM 2247 C C . PRO A 1 292 ? -7.787 11.403 -8.119 1.00 92.69 292 PRO A C 1
ATOM 2249 O O . PRO A 1 292 ? -8.864 10.936 -7.745 1.00 92.69 292 PRO A O 1
ATOM 2252 N N . CYS A 1 293 ? -6.788 10.647 -8.567 1.00 95.69 293 CYS A N 1
ATOM 2253 C CA . CYS A 1 293 ? -6.837 9.196 -8.745 1.00 95.69 293 CYS A CA 1
ATOM 2254 C C . CYS A 1 293 ? -7.786 8.698 -9.847 1.00 95.69 293 CYS A C 1
ATOM 2256 O O . CYS A 1 293 ? -7.895 7.490 -10.019 1.00 95.69 293 CYS A O 1
ATOM 2258 N N . THR A 1 294 ? -8.471 9.542 -10.623 1.00 97.38 294 THR A N 1
ATOM 2259 C CA . THR A 1 294 ? -9.203 9.026 -11.793 1.00 97.38 294 THR A CA 1
ATOM 2260 C C . THR A 1 294 ? -8.243 8.713 -12.949 1.00 97.38 294 THR A C 1
ATOM 2262 O O . THR A 1 294 ? -7.161 9.304 -13.047 1.00 97.38 294 THR A O 1
ATOM 2265 N N . PRO A 1 295 ? -8.625 7.813 -13.874 1.00 98.31 295 PRO A N 1
ATOM 2266 C CA . PRO A 1 295 ? -7.868 7.589 -15.103 1.00 98.31 295 PRO A CA 1
ATOM 2267 C C . PRO A 1 295 ? -7.641 8.854 -15.950 1.00 98.31 295 PRO A C 1
ATOM 2269 O O . PRO A 1 295 ? -6.552 9.014 -16.496 1.00 98.31 295 PRO A O 1
ATOM 2272 N N . ALA A 1 296 ? -8.616 9.764 -16.046 1.00 97.56 296 ALA A N 1
ATOM 2273 C CA . ALA A 1 296 ? -8.436 11.025 -16.770 1.00 97.56 296 ALA A CA 1
ATOM 2274 C C . ALA A 1 296 ? -7.540 12.028 -16.033 1.00 97.56 296 ALA A C 1
ATOM 2276 O O . ALA A 1 296 ? -6.757 12.724 -16.676 1.00 97.56 296 ALA A O 1
ATOM 2277 N N . TRP A 1 297 ? -7.600 12.080 -14.698 1.00 96.44 297 TRP A N 1
ATOM 2278 C CA . TRP A 1 297 ? -6.689 12.912 -13.908 1.00 96.44 297 TRP A CA 1
ATOM 2279 C C . TRP A 1 297 ? -5.248 12.445 -14.082 1.00 96.44 297 TRP A C 1
ATOM 2281 O O . TRP A 1 297 ? -4.371 13.254 -14.375 1.00 96.44 297 TRP A O 1
ATOM 2291 N N . GLN A 1 298 ? -4.997 11.133 -13.979 1.00 97.38 298 GLN A N 1
ATOM 2292 C CA . GLN A 1 298 ? -3.628 10.647 -14.126 1.00 97.38 298 GLN A CA 1
ATOM 2293 C C . GLN A 1 298 ? -3.106 10.871 -15.545 1.00 97.38 298 GLN A C 1
ATOM 2295 O O . GLN A 1 298 ? -1.918 11.099 -15.695 1.00 97.38 298 GLN A O 1
ATOM 2300 N N . GLU A 1 299 ? -3.953 10.848 -16.582 1.00 98.00 299 GLU A N 1
ATOM 2301 C CA . GLU A 1 299 ? -3.502 11.089 -17.961 1.00 98.00 299 GLU A CA 1
ATOM 2302 C C . GLU A 1 299 ? -2.909 12.495 -18.112 1.00 98.00 299 GLU A C 1
ATOM 2304 O O . GLU A 1 299 ? -1.856 12.653 -18.729 1.00 98.00 299 GLU A O 1
ATOM 2309 N N . ALA A 1 300 ? -3.517 13.495 -17.466 1.00 96.12 300 ALA A N 1
ATOM 2310 C CA . ALA A 1 300 ? -2.987 14.856 -17.429 1.00 96.12 300 ALA A CA 1
ATOM 2311 C C . ALA A 1 300 ? -1.651 14.967 -16.667 1.00 96.12 300 ALA A C 1
ATOM 2313 O O . ALA A 1 300 ? -0.849 15.850 -16.967 1.00 96.12 300 ALA A O 1
ATOM 2314 N N . VAL A 1 301 ? -1.402 14.078 -15.698 1.00 96.19 301 VAL A N 1
ATOM 2315 C CA . VAL A 1 301 ? -0.184 14.073 -14.868 1.00 96.19 301 VAL A CA 1
ATOM 2316 C C . VAL A 1 301 ? 0.945 13.261 -15.510 1.00 96.19 301 VAL A C 1
ATOM 2318 O O . VAL A 1 301 ? 2.103 13.673 -15.482 1.00 96.19 301 VAL A O 1
ATOM 2321 N N . THR A 1 302 ? 0.628 12.101 -16.083 1.00 97.69 302 THR A N 1
ATOM 2322 C CA . THR A 1 302 ? 1.611 11.092 -16.496 1.00 97.69 302 THR A CA 1
ATOM 2323 C C . THR A 1 302 ? 1.822 11.030 -18.001 1.00 97.69 302 THR A C 1
ATOM 2325 O O . THR A 1 302 ? 2.841 10.493 -18.422 1.00 97.69 302 THR A O 1
ATOM 2328 N N . SER A 1 303 ? 0.891 11.549 -18.813 1.00 95.50 303 SER A N 1
ATOM 2329 C CA . SER A 1 303 ? 0.766 11.337 -20.269 1.00 95.50 303 SER A CA 1
ATOM 2330 C C . SER A 1 303 ? 0.382 9.918 -20.721 1.00 95.50 303 SER A C 1
ATOM 2332 O O . SER A 1 303 ? 0.220 9.681 -21.919 1.00 95.50 303 SER A O 1
ATOM 2334 N N . VAL A 1 304 ? 0.187 8.966 -19.799 1.00 98.38 304 VAL A N 1
ATOM 2335 C CA . VAL A 1 304 ? -0.312 7.625 -20.144 1.00 98.38 304 VAL A CA 1
ATOM 2336 C C . VAL A 1 304 ? -1.808 7.722 -20.453 1.00 98.38 304 VAL A C 1
ATOM 2338 O O . VAL A 1 304 ? -2.547 8.219 -19.605 1.00 98.38 304 VAL A O 1
ATOM 2341 N N . PRO A 1 305 ? -2.307 7.214 -21.595 1.00 98.38 305 PRO A N 1
ATOM 2342 C CA . PRO A 1 305 ? -3.731 7.293 -21.912 1.00 98.38 305 PRO A CA 1
ATOM 2343 C C . PRO A 1 305 ? -4.608 6.621 -20.846 1.00 98.38 305 PRO A C 1
ATOM 2345 O O . PRO A 1 305 ? -4.370 5.465 -20.483 1.00 98.38 305 PRO A O 1
ATOM 2348 N N . ALA A 1 306 ? -5.681 7.281 -20.408 1.00 98.12 306 ALA A N 1
ATOM 2349 C CA . ALA A 1 306 ? -6.610 6.789 -19.388 1.00 98.12 306 ALA A CA 1
ATOM 2350 C C . ALA A 1 306 ? -7.147 5.391 -19.725 1.00 98.12 306 ALA A C 1
ATOM 2352 O O . ALA A 1 306 ? -7.222 4.504 -18.872 1.00 98.12 306 ALA A O 1
ATOM 2353 N N . GLY A 1 307 ? -7.463 5.158 -21.003 1.00 98.06 307 GLY A N 1
ATOM 2354 C CA . GLY A 1 307 ? -7.911 3.855 -21.486 1.00 98.06 307 GLY A CA 1
ATOM 2355 C C . GLY A 1 307 ? -6.869 2.745 -21.310 1.00 98.06 307 GLY A C 1
ATOM 2356 O O . GLY A 1 307 ? -7.251 1.602 -21.066 1.00 98.06 307 GLY A O 1
ATOM 2357 N N . ALA A 1 308 ? -5.571 3.055 -21.403 1.00 98.06 308 ALA A N 1
ATOM 2358 C CA . ALA A 1 308 ? -4.501 2.088 -21.159 1.00 98.06 308 ALA A CA 1
ATOM 2359 C C . ALA A 1 308 ? -4.412 1.709 -19.682 1.00 98.06 308 ALA A C 1
ATOM 2361 O O . ALA A 1 308 ? -4.370 0.525 -19.357 1.00 98.06 308 ALA A O 1
ATOM 2362 N N . VAL A 1 309 ? -4.517 2.694 -18.790 1.00 97.88 309 VAL A N 1
ATOM 2363 C CA . VAL A 1 309 ? -4.543 2.466 -17.338 1.00 97.88 309 VAL A CA 1
ATOM 2364 C C . VAL A 1 309 ? -5.731 1.608 -16.924 1.00 97.88 309 VAL A C 1
ATOM 2366 O O . VAL A 1 309 ? -5.568 0.642 -16.182 1.00 97.88 309 VAL A O 1
ATOM 2369 N N . VAL A 1 310 ? -6.924 1.904 -17.452 1.00 98.31 310 VAL A N 1
ATOM 2370 C CA . VAL A 1 310 ? -8.133 1.112 -17.180 1.00 98.31 310 VAL A CA 1
ATOM 2371 C C . VAL A 1 310 ? -7.965 -0.334 -17.653 1.00 98.31 310 VAL A C 1
ATOM 2373 O O . VAL A 1 310 ? -8.330 -1.256 -16.923 1.00 98.31 310 VAL A O 1
ATOM 2376 N N . ARG A 1 311 ? -7.406 -0.561 -18.851 1.00 98.06 311 ARG A N 1
ATOM 2377 C CA . ARG A 1 311 ? -7.129 -1.922 -19.344 1.00 98.06 311 ARG A CA 1
ATOM 2378 C C . ARG A 1 311 ? -6.120 -2.645 -18.456 1.00 98.06 311 ARG A C 1
ATOM 2380 O O . ARG A 1 311 ? -6.439 -3.729 -17.978 1.00 98.06 311 ARG A O 1
ATOM 2387 N N . ALA A 1 312 ? -4.964 -2.036 -18.195 1.00 97.81 312 ALA A N 1
ATOM 2388 C CA . ALA A 1 312 ? -3.911 -2.630 -17.377 1.00 97.81 312 ALA A CA 1
ATOM 2389 C C . ALA A 1 312 ? -4.422 -2.982 -15.971 1.00 97.81 312 ALA A C 1
ATOM 2391 O O . ALA A 1 312 ? -4.193 -4.090 -15.497 1.00 97.81 312 ALA A O 1
ATOM 2392 N N . ALA A 1 313 ? -5.190 -2.092 -15.335 1.00 98.19 313 ALA A N 1
ATOM 2393 C CA . ALA A 1 313 ? -5.801 -2.340 -14.030 1.00 98.19 313 ALA A CA 1
ATOM 2394 C C . ALA A 1 313 ? -6.793 -3.515 -14.053 1.00 98.19 313 ALA A C 1
ATOM 2396 O O . ALA A 1 313 ? -6.746 -4.386 -13.184 1.00 98.19 313 ALA A O 1
ATOM 2397 N N . ARG A 1 314 ? -7.675 -3.574 -15.061 1.00 97.75 314 ARG A N 1
ATOM 2398 C CA . ARG A 1 314 ? -8.661 -4.659 -15.212 1.00 97.75 314 ARG A CA 1
ATOM 2399 C C . ARG A 1 314 ? -8.016 -6.009 -15.482 1.00 97.75 314 ARG A C 1
ATOM 2401 O O . ARG A 1 314 ? -8.481 -7.019 -14.961 1.00 97.75 314 ARG A O 1
ATOM 2408 N N . GLU A 1 315 ? -6.987 -6.035 -16.318 1.00 97.06 315 GLU A N 1
ATOM 2409 C CA . GLU A 1 315 ? -6.257 -7.258 -16.633 1.00 97.06 315 GLU A CA 1
ATOM 2410 C C . GLU A 1 315 ? -5.429 -7.736 -15.441 1.00 97.06 315 GLU A C 1
ATOM 2412 O O . GLU A 1 315 ? -5.493 -8.918 -15.109 1.00 97.06 315 GLU A O 1
ATOM 2417 N N . PHE A 1 316 ? -4.741 -6.821 -14.750 1.00 97.00 316 PHE A N 1
ATOM 2418 C CA . PHE A 1 316 ? -3.974 -7.123 -13.541 1.00 97.00 316 PHE A CA 1
ATOM 2419 C C . PHE A 1 316 ? -4.863 -7.678 -12.420 1.00 97.00 316 PHE A C 1
ATOM 2421 O O . PHE A 1 316 ? -4.511 -8.654 -11.765 1.00 97.00 316 PHE A O 1
ATOM 2428 N N . ALA A 1 317 ? -6.056 -7.106 -12.232 1.00 96.31 317 ALA A N 1
ATOM 2429 C CA . ALA A 1 317 ? -7.015 -7.556 -11.225 1.00 96.31 317 ALA A CA 1
ATOM 2430 C C . ALA A 1 317 ? -7.905 -8.722 -11.684 1.00 96.31 317 ALA A C 1
ATOM 2432 O O . ALA A 1 317 ? -8.843 -9.098 -10.975 1.00 96.31 317 ALA A O 1
ATOM 2433 N N . ARG A 1 318 ? -7.669 -9.303 -12.866 1.00 91.31 318 ARG A N 1
ATOM 2434 C CA . ARG A 1 318 ? -8.492 -10.407 -13.361 1.00 91.31 318 ARG A CA 1
ATOM 2435 C C . ARG A 1 318 ? -8.185 -11.680 -12.562 1.00 91.31 318 ARG A C 1
ATOM 2437 O O . ARG A 1 318 ? -7.063 -12.180 -12.631 1.00 91.31 318 ARG A O 1
ATOM 2444 N N . PRO A 1 319 ? -9.170 -12.279 -11.864 1.00 70.75 319 PRO A N 1
ATOM 2445 C CA . PRO A 1 319 ? -8.954 -13.550 -11.188 1.00 70.75 319 PRO A CA 1
ATOM 2446 C C . PRO A 1 319 ? -8.625 -14.625 -12.222 1.00 70.75 319 PRO A C 1
ATOM 2448 O O . PRO A 1 319 ? -9.332 -14.772 -13.225 1.00 70.75 319 PRO A O 1
ATOM 2451 N N . ARG A 1 320 ? -7.579 -15.414 -11.980 1.00 67.75 320 ARG A N 1
ATOM 2452 C CA . ARG A 1 320 ? -7.334 -16.604 -12.791 1.00 67.75 320 ARG A CA 1
ATOM 2453 C C . ARG A 1 320 ? -8.369 -17.662 -12.414 1.00 67.75 320 ARG A C 1
ATOM 2455 O O . ARG A 1 320 ? -8.401 -18.125 -11.276 1.00 67.75 320 ARG A O 1
ATOM 2462 N N . SER A 1 321 ? -9.185 -18.099 -13.370 1.00 51.81 321 SER A N 1
ATOM 2463 C CA . SER A 1 321 ? -9.847 -19.398 -13.250 1.00 51.81 321 SER A CA 1
ATOM 2464 C C . SER A 1 321 ? -8.749 -20.458 -13.223 1.00 51.81 321 SER A C 1
ATOM 2466 O O . SER A 1 321 ? -7.937 -20.526 -14.152 1.00 51.81 321 SER A O 1
ATOM 2468 N N . ARG A 1 322 ? -8.682 -21.249 -12.146 1.00 41.59 322 ARG A N 1
ATOM 2469 C CA . ARG A 1 322 ? -7.743 -22.373 -12.030 1.00 41.59 322 ARG A CA 1
ATOM 2470 C C . ARG A 1 322 ? -7.763 -23.181 -13.339 1.00 41.59 322 ARG A C 1
ATOM 2472 O O . ARG A 1 322 ? -8.856 -23.546 -13.779 1.00 41.59 322 ARG A O 1
ATOM 2479 N N . PRO A 1 323 ? -6.611 -23.474 -13.968 1.00 35.44 323 PRO A N 1
ATOM 2480 C CA . PRO A 1 323 ? -6.595 -24.413 -15.081 1.00 35.44 323 PRO A CA 1
ATOM 2481 C C . PRO A 1 323 ? -7.101 -25.765 -14.553 1.00 35.44 323 PRO A C 1
ATOM 2483 O O . PRO A 1 323 ? -6.459 -26.364 -13.694 1.00 35.44 323 PRO A O 1
ATOM 2486 N N . GLY A 1 324 ? -8.292 -26.190 -14.990 1.00 38.09 324 GLY A N 1
ATOM 2487 C CA . GLY A 1 324 ? -8.922 -27.453 -14.576 1.00 38.09 324 GLY A CA 1
ATOM 2488 C C . GLY A 1 324 ? -10.350 -27.363 -14.021 1.00 38.09 324 GLY A C 1
ATOM 2489 O O . GLY A 1 324 ? -10.980 -28.403 -13.863 1.00 38.09 324 GLY A O 1
ATOM 2490 N N . ALA A 1 325 ? -10.901 -26.172 -13.771 1.00 32.34 325 ALA A N 1
ATOM 2491 C CA . ALA A 1 325 ? -12.345 -26.032 -13.569 1.00 32.34 325 ALA A CA 1
ATOM 2492 C C . ALA A 1 325 ? -13.013 -25.885 -14.944 1.00 32.34 325 ALA A C 1
ATOM 2494 O O . ALA A 1 325 ? -13.086 -24.784 -15.490 1.00 32.34 325 ALA A O 1
ATOM 2495 N N . ALA A 1 326 ? -13.398 -27.013 -15.544 1.00 30.47 326 ALA A N 1
ATOM 2496 C CA . ALA A 1 326 ? -14.277 -27.010 -16.706 1.00 30.47 326 ALA A CA 1
ATOM 2497 C C . ALA A 1 326 ? -15.598 -26.309 -16.343 1.00 30.47 326 ALA A C 1
ATOM 2499 O O . ALA A 1 326 ? -16.089 -26.463 -15.222 1.00 30.47 326 ALA A O 1
ATOM 2500 N N . ALA A 1 327 ? -16.104 -25.514 -17.287 1.00 32.47 327 ALA A N 1
ATOM 2501 C CA . ALA A 1 327 ? -17.463 -24.983 -17.265 1.00 32.47 327 ALA A CA 1
ATOM 2502 C C . ALA A 1 327 ? -18.505 -26.110 -17.247 1.00 32.47 327 ALA A C 1
ATOM 2504 O O . ALA A 1 327 ? -18.201 -27.195 -17.800 1.00 32.47 327 ALA A O 1
#

Sequence (327 aa):
MASHAVGARFHALIGAPMLSFYDWYADLPIASPQVFGDQTDVPESGDWWDAAYLMLWGSNVPVTRTPDAHWMAEARYRGQKVVVVSPDYADATKFADEWLHPHPGTDGALAMAMGHVILRECFVDRQVPYFTDYVKRFTDLPFLVSLDERTGDTHTPGAFVTAKDLDLAGDAEAEARRWMPVLLDKAGGRPTVPNGTLGDRWSKASEGRWNLDLGEVDPLLSLCGRPGATRATVTLPRFDEDGATIRCAVPALRVGGRLVTTVFDLMLAQYGVRREGLDGPGPTAYDDASAPCTPAWQEAVTSVPAGAVVRAAREFARPRSRPGAAA

Secondary structure (DSSP, 8-state):
-HHHHHHHHHHHHHT------TTTTT-S-THHHHHHS-S-----GGGGGT-SEEEEES--HHHHSTTTHHHHHHHGGGT-EEEEE-SS--GGGGG-SEEE-PPTT-HHHHHHHHHHHHIIIIIIIS--HHHHHHHHHHSSTTBEEEEEE-SSSEEEEEEEPBTTTTT--TTS-TTGGGG-B-EEBTTTT-EE--TT-HHHHH-GGGTT--S---TT--B----TT-TT-EEEEEEEE--SSTT-EEEEEEEEEEETTEEEEEHHHHHHHHTT---TT--SSS-SSTT-TTSTTSHHHHHHHH---HHHHHHHHHHHTPPPP-TT---

InterPro domains:
  IPR006656 Molybdopterin oxidoreductase [PF00384] (3-126)

Radius of gyration: 23.07 Å; chains: 1; bounding box: 65×51×57 Å

Organism: NCBI:txid67267

Foldseek 3Di:
DVVVCVVVVVCVVVVHDDDDDCVVVVVQPPVCCVFPVDRDDDDDLLCLLVAQEEEAEPDLCCPPVVVSVVSPQVSVVVNRAYEYEDLDCHPVVVSHPYYFHFDPPLVVLLVLLLVLLCCQVCVAVPVPPVVVVCCQQPHQLQFKWFWDDDPPQETATHHADWCQLQVHPVLADNVLRVQFGWGFAPVVGDIDGAFQTPSLVPTPSNPPRNDRDRDPGGGDNACPPPPQWDKGWYWADDDVDPPDIDIFIGTWHQHSNTIITGNNRVSCRLSQRDHPPRDDDGDPDLCPLVHGNRLNVSCVRTVGHSVVSSVVSCVVSDDDDPVPPDD